Protein 4H87 (pdb70)

Solvent-accessible surface area: 12582 Å² total

InterPro domains:
  IPR000253 Forkhead-associated (FHA) domain [PF00498] (136-212)
  IPR000253 Forkhead-associated (FHA) domain [PS50006] (135-195)
  IPR000253 Forkhead-associated (FHA) domain [SM00240] (134-195)
  IPR008984 SMAD/FHA domain superfamily [SSF49879] (85-224)
  IPR014720 Double-stranded RNA-binding domain [PF00035] (316-384)
  IPR050923 Cellular Process Regulator and RNA Processing Protein [PTHR23308] (47-527)

Secondary structure (P-SEA, 3-state):
cccccccccccccbbbbccbbbbbbbccccccccccccccccccccccccccccccccccccccccccccccccccbbbbbbbcccccccccccccccccbbbbbcccbbbbcccccbbbbbcc/cccccccccccccccccccbbbbbbbcccccccccccccccccccccccccccccccccccccccccccccccccbbbbbbbcccccccccccccccccbbbbbcccbbbbcccccbbbbbcc

Structure (mmCIF, N/CA/C/O backbone):
data_4H87
#
_entry.id   4H87
#
_cell.length_a   34.768
_cell.length_b   82.141
_cell.length_c   82.467
_cell.angle_alpha   90.000
_cell.angle_beta   90.000
_cell.angle_gamma   90.000
#
_symmetry.space_group_name_H-M   'P 21 21 21'
#
loop_
_entity.id
_entity.type
_entity.pdbx_description
1 polymer Kanadaptin
2 non-polymer 'SULFATE ION'
3 non-polymer GLYCEROL
4 water water
#
loop_
_atom_site.group_PDB
_atom_site.id
_atom_site.type_symbol
_atom_site.label_atom_id
_atom_site.label_alt_id
_atom_site.label_comp_id
_atom_site.label_asym_id
_atom_site.label_entity_id
_atom_site.label_seq_id
_atom_site.pdbx_PDB_ins_code
_atom_site.Cartn_x
_atom_site.Cartn_y
_atom_site.Cartn_z
_atom_site.occupancy
_atom_site.B_iso_or_equiv
_atom_site.auth_seq_id
_atom_site.auth_comp_id
_atom_site.auth_asym_id
_atom_site.auth_atom_id
_atom_site.pdbx_PDB_model_num
ATOM 1 N N . SER A 1 1 ? 31.724 16.128 16.822 1.00 52.33 -1 SER A N 1
ATOM 2 C CA . SER A 1 1 ? 32.432 17.210 16.145 1.00 50.11 -1 SER A CA 1
ATOM 3 C C . SER A 1 1 ? 32.010 18.573 16.707 1.00 51.89 -1 SER A C 1
ATOM 4 O O . SER A 1 1 ? 30.910 18.697 17.261 1.00 53.79 -1 SER A O 1
ATOM 7 N N . MET A 1 2 ? 32.875 19.598 16.543 1.00 42.92 0 MET A N 1
ATOM 8 C CA . MET A 1 2 ? 32.593 20.949 17.027 1.00 39.51 0 MET A CA 1
ATOM 9 C C . MET A 1 2 ? 31.563 21.616 16.122 1.00 40.81 0 MET A C 1
ATOM 10 O O . MET A 1 2 ? 31.723 21.653 14.893 1.00 37.35 0 MET A O 1
ATOM 15 N N . ALA A 1 3 ? 30.483 22.119 16.744 1.00 38.22 149 ALA A N 1
ATOM 16 C CA . ALA A 1 3 ? 29.401 22.789 16.035 1.00 36.95 149 ALA A CA 1
ATOM 17 C C . ALA A 1 3 ? 29.959 23.915 15.172 1.00 38.12 149 ALA A C 1
ATOM 18 O O . ALA A 1 3 ? 30.795 24.696 15.638 1.00 36.66 149 ALA A O 1
ATOM 20 N N . ARG A 1 4 ? 29.566 23.938 13.900 1.00 35.13 150 ARG A N 1
ATOM 21 C CA . ARG A 1 4 ? 30.011 24.939 12.945 1.00 34.65 150 ARG A CA 1
ATOM 22 C C . ARG A 1 4 ? 29.526 26.319 13.353 1.00 36.66 150 ARG A C 1
ATOM 23 O O . ARG A 1 4 ? 28.497 26.464 14.028 1.00 37.30 150 ARG A O 1
ATOM 25 N N . ALA A 1 5 ? 30.285 27.330 12.958 1.00 31.39 151 ALA A N 1
ATOM 26 C CA . ALA A 1 5 ? 29.908 28.701 13.218 1.00 30.17 151 ALA A CA 1
ATOM 27 C C . ALA A 1 5 ? 28.854 29.124 12.202 1.00 26.21 151 ALA A C 1
ATOM 28 O O . ALA A 1 5 ? 28.831 28.593 11.095 1.00 24.28 151 ALA A O 1
ATOM 30 N N . PRO A 1 6 ? 28.027 30.110 12.531 1.00 23.01 152 PRO A N 1
ATOM 31 C CA . PRO A 1 6 ? 27.149 30.677 11.501 1.00 22.06 152 PRO A CA 1
ATOM 32 C C . PRO A 1 6 ? 28.020 31.221 10.344 1.00 24.94 152 PRO A C 1
ATOM 33 O O . PRO A 1 6 ? 29.199 31.563 10.538 1.00 23.64 152 PRO A O 1
ATOM 37 N N . PRO A 1 7 ? 27.483 31.275 9.119 1.00 21.16 153 PRO A N 1
ATOM 38 C CA . PRO A 1 7 ? 28.312 31.690 7.972 1.00 20.75 153 PRO A CA 1
ATOM 39 C C . PRO A 1 7 ? 28.565 33.179 7.913 1.00 22.46 153 PRO A C 1
ATOM 40 O O . PRO A 1 7 ? 29.449 33.577 7.147 1.00 23.71 153 PRO A O 1
ATOM 44 N N . TYR A 1 8 ? 27.816 34.002 8.710 1.00 18.63 154 TYR A N 1
ATOM 45 C CA . TYR A 1 8 ? 27.975 35.434 8.597 1.00 18.84 154 TYR A CA 1
ATOM 46 C C . TYR A 1 8 ? 27.734 36.128 9.918 1.00 23.75 154 TYR A C 1
ATOM 47 O O . TYR A 1 8 ? 26.818 35.740 10.634 1.00 24.08 154 TYR A O 1
ATOM 56 N N . GLN A 1 9 ? 28.533 37.174 10.180 1.00 25.15 155 GLN A N 1
ATOM 57 C CA . GLN A 1 9 ? 28.486 38.045 11.363 1.00 27.06 155 GLN A CA 1
ATOM 58 C C . GLN A 1 9 ? 28.016 39.431 10.912 1.00 25.84 155 GLN A C 1
ATOM 59 O O . GLN A 1 9 ? 28.722 40.115 10.183 1.00 28.01 155 GLN A O 1
ATOM 65 N N . GLU A 1 10 ? 26.855 39.844 11.368 1.00 24.14 156 GLU A N 1
ATOM 66 C CA . GLU A 1 10 ? 26.366 41.172 11.050 1.00 23.79 156 GLU A CA 1
ATOM 67 C C . GLU A 1 10 ? 27.350 42.254 11.556 1.00 26.68 156 GLU A C 1
ATOM 68 O O . GLU A 1 10 ? 27.726 42.210 12.729 1.00 25.34 156 GLU A O 1
ATOM 74 N N . PRO A 1 11 ? 27.801 43.189 10.679 1.00 24.12 157 PRO A N 1
ATOM 75 C CA . PRO A 1 11 ? 28.765 44.209 11.114 1.00 23.86 157 PRO A CA 1
ATOM 76 C C . PRO A 1 11 ? 28.108 45.248 12.038 1.00 26.08 157 PRO A C 1
ATOM 77 O O . PRO A 1 11 ? 26.875 45.353 12.089 1.00 24.02 157 PRO A O 1
ATOM 81 N N . PRO A 1 12 ? 28.911 46.029 12.780 1.00 25.58 158 PRO A N 1
ATOM 82 C CA . PRO A 1 12 ? 28.320 46.990 13.727 1.00 26.02 158 PRO A CA 1
ATOM 83 C C . PRO A 1 12 ? 27.419 48.047 13.102 1.00 28.72 158 PRO A C 1
ATOM 84 O O . PRO A 1 12 ? 26.543 48.603 13.793 1.00 29.26 158 PRO A O 1
ATOM 88 N N . TRP A 1 13 ? 27.645 48.355 11.810 1.00 22.98 159 TRP A N 1
ATOM 89 C CA . TRP A 1 13 ? 26.883 49.373 11.114 1.00 21.43 159 TRP A CA 1
ATOM 90 C C . TRP A 1 13 ? 25.533 48.827 10.589 1.00 22.05 159 TRP A C 1
ATOM 91 O O . TRP A 1 13 ? 24.746 49.582 10.039 1.00 21.59 159 TRP A O 1
ATOM 102 N N . GLY A 1 14 ? 25.284 47.526 10.731 1.00 19.84 160 GLY A N 1
ATOM 103 C CA . GLY A 1 14 ? 24.034 46.943 10.226 1.00 18.78 160 GLY A CA 1
ATOM 104 C C . GLY A 1 14 ? 22.831 47.235 11.106 1.00 21.48 160 GLY A C 1
ATOM 105 O O . GLY A 1 14 ? 22.956 47.496 12.312 1.00 23.08 160 GLY A O 1
ATOM 106 N N . GLY A 1 15 ? 21.650 47.238 10.482 1.00 18.12 161 GLY A N 1
ATOM 107 C CA . GLY A 1 15 ? 20.401 47.456 11.193 1.00 18.97 161 GLY A CA 1
ATOM 108 C C . GLY A 1 15 ? 19.202 47.211 10.310 1.00 21.51 161 GLY A C 1
ATOM 109 O O . GLY A 1 15 ? 19.332 47.162 9.082 1.00 19.08 161 GLY A O 1
ATOM 110 N N . PRO A 1 16 ? 17.997 47.136 10.908 1.00 19.38 162 PRO A N 1
ATOM 111 C CA . PRO A 1 16 ? 16.826 46.793 10.089 1.00 18.75 162 PRO A CA 1
ATOM 112 C C . PRO A 1 16 ? 16.385 47.889 9.134 1.00 23.35 162 PRO A C 1
ATOM 113 O O . PRO A 1 16 ? 16.480 49.082 9.464 1.00 25.47 162 PRO A O 1
ATOM 117 N N . ALA A 1 17 ? 15.878 47.473 7.968 1.00 22.08 163 ALA A N 1
ATOM 118 C CA . ALA A 1 17 ? 15.312 48.399 6.988 1.00 22.75 163 ALA A CA 1
ATOM 119 C C . ALA A 1 17 ? 13.920 48.854 7.517 1.00 31.43 163 ALA A C 1
ATOM 120 O O . ALA A 1 17 ? 13.151 48.034 7.992 1.00 26.54 163 ALA A O 1
ATOM 122 N N . THR A 1 18 ? 13.690 50.175 7.601 1.00 34.25 164 THR A N 1
ATOM 123 C CA . THR A 1 18 ? 12.431 50.746 8.088 1.00 36.75 164 THR A CA 1
ATOM 124 C C . THR A 1 18 ? 11.558 51.202 6.907 1.00 42.71 164 THR A C 1
ATOM 125 O O . THR A 1 18 ? 10.326 51.155 7.016 1.00 44.82 164 THR A O 1
ATOM 129 N N . ALA A 1 19 ? 12.183 51.613 5.778 1.00 36.90 165 ALA A N 1
ATOM 130 C CA . ALA A 1 19 ? 11.436 52.026 4.589 1.00 37.64 165 ALA A CA 1
ATOM 131 C C . ALA A 1 19 ? 10.954 50.790 3.774 1.00 37.23 165 ALA A C 1
ATOM 132 O O . ALA A 1 19 ? 11.587 49.719 3.836 1.00 29.60 165 ALA A O 1
ATOM 134 N N . PRO A 1 20 ? 9.833 50.942 3.009 1.00 36.56 166 PRO A N 1
ATOM 135 C CA . PRO A 1 20 ? 9.270 49.793 2.278 1.00 36.04 166 PRO A CA 1
ATOM 136 C C . PRO A 1 20 ? 9.990 49.388 0.965 1.00 37.57 166 PRO A C 1
ATOM 137 O O . PRO A 1 20 ? 9.430 49.374 -0.145 1.00 37.90 166 PRO A O 1
ATOM 141 N N . TYR A 1 21 ? 11.229 48.976 1.122 1.00 28.47 167 TYR A N 1
ATOM 142 C CA . TYR A 1 21 ? 12.029 48.392 0.052 1.00 25.26 167 TYR A CA 1
ATOM 143 C C . TYR A 1 21 ? 11.647 46.937 -0.105 1.00 23.35 167 TYR A C 1
ATOM 144 O O . TYR A 1 21 ? 11.164 46.308 0.845 1.00 22.57 167 TYR A O 1
ATOM 153 N N . SER A 1 22 ? 11.876 46.367 -1.301 1.00 19.25 168 SER A N 1
ATOM 154 C CA A SER A 1 22 ? 11.553 44.964 -1.562 0.50 17.64 168 SER A CA 1
ATOM 155 C CA B SER A 1 22 ? 11.519 44.980 -1.601 0.50 18.00 168 SER A CA 1
ATOM 156 C C . SER A 1 22 ? 12.478 44.363 -2.593 1.00 18.92 168 SER A C 1
ATOM 157 O O . SER A 1 22 ? 13.236 45.088 -3.243 1.00 17.74 168 SER A O 1
ATOM 162 N N . LEU A 1 23 ? 12.415 43.040 -2.732 1.00 17.63 169 LEU A N 1
ATOM 163 C CA . LEU A 1 23 ? 13.160 42.307 -3.731 1.00 17.46 169 LEU A CA 1
ATOM 164 C C . LEU A 1 23 ? 12.146 41.681 -4.657 1.00 19.84 169 LEU A C 1
ATOM 165 O O . LEU A 1 23 ? 11.283 40.913 -4.186 1.00 18.83 169 LEU A O 1
ATOM 170 N N . GLU A 1 24 ? 12.196 42.030 -5.963 1.00 16.67 170 GLU A N 1
ATOM 171 C CA . GLU A 1 24 ? 11.289 41.380 -6.915 1.00 17.50 170 GLU A CA 1
ATOM 172 C C . GLU A 1 24 ? 12.061 40.315 -7.658 1.00 20.50 170 GLU A C 1
ATOM 173 O O . GLU A 1 24 ? 13.196 40.559 -8.095 1.00 18.64 170 GLU A O 1
ATOM 179 N N . THR A 1 25 ? 11.489 39.131 -7.791 1.00 17.42 171 THR A N 1
ATOM 180 C CA . THR A 1 25 ? 12.115 38.038 -8.512 1.00 18.00 171 THR A CA 1
ATOM 181 C C . THR A 1 25 ? 11.676 37.995 -9.963 1.00 22.81 171 THR A C 1
ATOM 182 O O . THR A 1 25 ? 10.489 38.103 -10.274 1.00 20.89 171 THR A O 1
ATOM 186 N N . LEU A 1 26 ? 12.648 37.782 -10.851 1.00 22.95 172 LEU A N 1
ATOM 187 C CA . LEU A 1 26 ? 12.390 37.540 -12.251 1.00 25.55 172 LEU A CA 1
ATOM 188 C C . LEU A 1 26 ? 12.940 36.187 -12.589 1.00 28.85 172 LEU A C 1
ATOM 189 O O . LEU A 1 26 ? 14.006 35.815 -12.085 1.00 27.17 172 LEU A O 1
ATOM 194 N N . LYS A 1 27 ? 12.269 35.460 -13.461 1.00 27.25 173 LYS A N 1
ATOM 195 C CA . LYS A 1 27 ? 12.816 34.184 -13.917 1.00 28.47 173 LYS A CA 1
ATOM 196 C C . LYS A 1 27 ? 12.556 34.091 -15.410 1.00 37.74 173 LYS A C 1
ATOM 197 O O . LYS A 1 27 ? 11.401 34.054 -15.801 1.00 37.41 173 LYS A O 1
ATOM 203 N N . GLY A 1 28 ? 13.628 34.138 -16.201 1.00 39.57 174 GLY A N 1
ATOM 204 C CA . GLY A 1 28 ? 13.618 34.020 -17.662 1.00 42.49 174 GLY A CA 1
ATOM 205 C C . GLY A 1 28 ? 12.612 34.876 -18.404 1.00 49.70 174 GLY A C 1
ATOM 206 O O . GLY A 1 28 ? 11.848 34.368 -19.234 1.00 53.15 174 GLY A O 1
ATOM 207 N N . GLY A 1 29 ? 12.614 36.170 -18.095 1.00 44.10 175 GLY A N 1
ATOM 208 C CA . GLY A 1 29 ? 11.713 37.132 -18.716 1.00 43.09 175 GLY A CA 1
ATOM 209 C C . GLY A 1 29 ? 10.347 37.234 -18.072 1.00 41.72 175 GLY A C 1
ATOM 210 O O . GLY A 1 29 ? 9.514 38.020 -18.529 1.00 42.28 175 GLY A O 1
ATOM 211 N N . THR A 1 30 ? 10.113 36.476 -16.990 1.00 33.15 176 THR A N 1
ATOM 212 C CA . THR A 1 30 ? 8.831 36.459 -16.290 1.00 31.51 176 THR A CA 1
ATOM 213 C C . THR A 1 30 ? 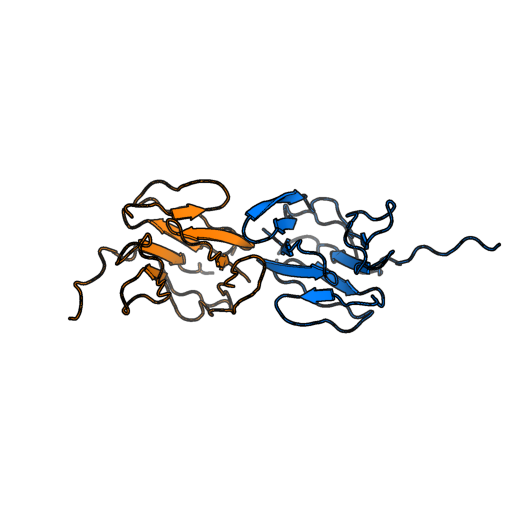8.956 37.058 -14.900 1.00 31.56 176 THR A C 1
ATOM 214 O O . THR A 1 30 ? 9.811 36.635 -14.136 1.00 30.05 176 THR A O 1
ATOM 218 N N . ILE A 1 31 ? 8.086 38.012 -14.555 1.00 28.97 177 ILE A N 1
ATOM 219 C CA . ILE A 1 31 ? 8.063 38.575 -13.211 1.00 28.47 177 ILE A CA 1
ATOM 220 C C . ILE A 1 31 ? 7.352 37.576 -12.280 1.00 30.05 177 ILE A C 1
ATOM 221 O O . ILE A 1 31 ? 6.193 37.202 -12.549 1.00 31.27 177 ILE A O 1
ATOM 226 N N . LEU A 1 32 ? 8.027 37.155 -11.195 1.00 25.96 178 LEU A N 1
ATOM 227 C CA . LEU A 1 32 ? 7.417 36.253 -10.217 1.00 26.47 178 LEU A CA 1
ATOM 228 C C . LEU A 1 32 ? 6.965 37.092 -9.006 1.00 29.29 178 LEU A C 1
ATOM 229 O O . LEU A 1 32 ? 6.306 38.117 -9.203 1.00 31.35 178 LEU A O 1
ATOM 234 N N . GLY A 1 33 ? 7.368 36.721 -7.798 1.00 25.19 179 GLY A N 1
ATOM 235 C CA . GLY A 1 33 ? 6.933 37.413 -6.598 1.00 24.56 179 GLY A CA 1
ATOM 236 C C . GLY A 1 33 ? 7.816 38.522 -6.082 1.00 25.65 179 GLY A C 1
ATOM 237 O O . GLY A 1 33 ? 8.871 38.833 -6.648 1.00 23.88 179 GLY A O 1
ATOM 238 N N . THR A 1 34 ? 7.344 39.141 -5.002 1.00 22.23 180 THR A N 1
ATOM 239 C CA . THR A 1 34 ? 8.034 40.206 -4.307 1.00 21.48 180 THR A CA 1
ATOM 240 C C . THR A 1 34 ? 8.170 39.825 -2.833 1.00 25.30 180 THR A C 1
ATOM 241 O O . THR A 1 34 ? 7.220 39.301 -2.225 1.00 25.73 180 THR A O 1
ATOM 245 N N . ARG A 1 35 ? 9.345 40.084 -2.276 1.00 21.15 181 ARG A N 1
ATOM 246 C CA . ARG A 1 35 ? 9.664 39.849 -0.858 1.00 20.46 181 ARG A CA 1
ATOM 247 C C . ARG A 1 35 ? 9.920 41.203 -0.196 1.00 24.00 181 ARG A C 1
ATOM 248 O O . ARG A 1 35 ? 10.762 41.958 -0.689 1.00 22.06 181 ARG A O 1
ATOM 256 N N . SER A 1 36 ? 9.193 41.545 0.880 1.00 22.52 182 SER A N 1
ATOM 257 C CA . SER A 1 36 ? 9.435 42.818 1.564 1.00 21.84 182 SER A CA 1
ATOM 258 C C . SER A 1 36 ? 10.770 42.766 2.302 1.00 24.06 182 SER A C 1
ATOM 259 O O . SER A 1 36 ? 11.136 41.708 2.839 1.00 24.79 182 SER A O 1
ATOM 262 N N . LEU A 1 37 ? 11.499 43.897 2.336 1.00 19.67 183 LEU A N 1
ATOM 263 C CA . LEU A 1 37 ? 12.737 43.996 3.102 1.00 18.30 183 LEU A CA 1
ATOM 264 C C . LEU A 1 37 ? 12.499 44.809 4.387 1.00 21.47 183 LEU A C 1
ATOM 265 O O . LEU A 1 37 ? 13.438 45.017 5.147 1.00 22.82 183 LEU A O 1
ATOM 270 N N . LYS A 1 38 ? 11.257 45.271 4.633 1.00 19.53 184 LYS A N 1
ATOM 271 C CA . LYS A 1 38 ? 10.954 46.038 5.834 1.00 18.62 184 LYS A CA 1
ATOM 272 C C . LYS A 1 38 ? 11.180 45.144 7.056 1.00 22.38 184 LYS A C 1
ATOM 273 O O . LYS A 1 38 ? 10.645 44.041 7.137 1.00 22.33 184 LYS A O 1
ATOM 279 N N . GLY A 1 39 ? 11.980 45.638 7.983 1.00 21.20 185 GLY A N 1
ATOM 280 C CA . GLY A 1 39 ? 12.267 44.909 9.207 1.00 22.59 185 GLY A CA 1
ATOM 281 C C . GLY A 1 39 ? 13.436 43.957 9.072 1.00 26.20 185 GLY A C 1
ATOM 282 O O . GLY A 1 39 ? 13.812 43.348 10.076 1.00 28.16 185 GLY A O 1
ATOM 283 N N . THR A 1 40 ? 13.991 43.800 7.844 1.00 20.50 186 THR A N 1
ATOM 284 C CA . THR A 1 40 ? 15.147 42.939 7.554 1.00 19.72 186 THR A CA 1
ATOM 285 C C . THR A 1 40 ? 16.448 43.674 7.853 1.00 19.50 186 THR A C 1
ATOM 286 O O . THR A 1 40 ? 16.582 44.802 7.374 1.00 19.83 186 THR A O 1
ATOM 290 N N . SER A 1 41 ? 17.377 43.083 8.639 1.00 15.89 187 SER A N 1
ATOM 291 C CA A SER A 1 41 ? 18.723 43.640 8.825 0.70 15.80 187 SER A CA 1
ATOM 292 C CA B SER A 1 41 ? 18.721 43.646 8.821 0.30 15.62 187 SER A CA 1
ATOM 293 C C . SER A 1 41 ? 19.608 43.082 7.703 1.00 16.52 187 SER A C 1
ATOM 294 O O . SER A 1 41 ? 20.377 43.809 7.083 1.00 16.65 187 SER A O 1
ATOM 299 N N . TYR A 1 42 ? 19.500 41.765 7.429 1.00 14.42 188 TYR A N 1
ATOM 300 C CA . TYR A 1 42 ? 20.230 41.185 6.318 1.00 13.92 188 TYR A CA 1
ATOM 301 C C . TYR A 1 42 ? 19.475 39.974 5.809 1.00 16.87 188 TYR A C 1
ATOM 302 O O . TYR A 1 42 ? 18.722 39.344 6.565 1.00 16.48 188 TYR A O 1
ATOM 311 N N . CYS A 1 43 ? 19.713 39.646 4.550 1.00 13.68 189 CYS A N 1
ATOM 312 C CA A CYS A 1 43 ? 19.070 38.519 3.917 0.70 11.46 189 CYS A CA 1
ATOM 313 C CA B CYS A 1 43 ? 19.093 38.543 3.816 0.30 15.11 189 CYS A CA 1
ATOM 314 C C . CYS A 1 43 ? 20.159 37.575 3.423 1.00 14.09 189 CYS A C 1
ATOM 315 O O . CYS A 1 43 ? 20.995 37.959 2.614 1.00 13.15 189 CYS A O 1
ATOM 320 N N . LEU A 1 44 ? 20.161 36.328 3.963 1.00 11.21 190 LEU A N 1
ATOM 321 C CA . LEU A 1 44 ? 21.137 35.315 3.590 1.00 12.52 190 LEU A CA 1
ATOM 322 C C . LEU A 1 44 ? 20.576 34.440 2.478 1.00 12.97 190 LEU A C 1
ATOM 323 O O . LEU A 1 44 ? 19.491 33.842 2.637 1.00 12.84 190 LEU A O 1
ATOM 328 N N . PHE A 1 45 ? 21.296 34.381 1.344 1.00 12.58 191 PHE A N 1
ATOM 329 C CA . PHE A 1 45 ? 20.936 33.547 0.183 1.00 11.75 191 PHE A CA 1
ATOM 330 C C . PHE A 1 45 ? 21.837 32.335 0.087 1.00 13.69 191 PHE A C 1
ATOM 331 O O . PHE A 1 45 ? 23.049 32.454 0.255 1.00 13.78 191 PHE A O 1
ATOM 339 N N . GLY A 1 46 ? 21.259 31.204 -0.294 1.00 14.66 192 GLY A N 1
ATOM 340 C CA . GLY A 1 46 ? 22.061 30.007 -0.515 1.00 15.40 192 GLY A CA 1
ATOM 341 C C . GLY A 1 46 ? 21.189 28.819 -0.807 1.00 18.53 192 GLY A C 1
ATOM 342 O O . GLY A 1 46 ? 19.960 28.926 -0.807 1.00 16.54 192 GLY A O 1
ATOM 343 N N . ARG A 1 47 ? 21.831 27.664 -1.016 1.00 15.69 193 ARG A N 1
ATOM 344 C CA . ARG A 1 47 ? 21.128 26.432 -1.302 1.00 15.46 193 ARG A CA 1
ATOM 345 C C . ARG A 1 47 ? 20.644 25.728 -0.013 1.00 19.27 193 ARG A C 1
ATOM 346 O O . ARG A 1 47 ? 19.665 24.968 -0.065 1.00 21.96 193 ARG A O 1
ATOM 354 N N . LEU A 1 48 ? 21.298 25.985 1.136 1.00 17.06 194 LEU A N 1
ATOM 355 C CA . LEU A 1 48 ? 20.859 25.348 2.397 1.00 18.60 194 LEU A CA 1
ATOM 356 C C . LEU A 1 48 ? 19.480 25.861 2.792 1.00 19.39 194 LEU A C 1
ATOM 357 O O . LEU A 1 48 ? 19.189 27.058 2.621 1.00 19.16 194 LEU A O 1
ATOM 362 N N . SER A 1 49 ? 18.639 24.958 3.338 1.00 21.40 195 SER A N 1
ATOM 363 C CA . SER A 1 49 ? 17.271 25.286 3.756 1.00 20.91 195 SER A CA 1
ATOM 364 C C . SER A 1 49 ? 17.239 26.385 4.827 1.00 20.59 195 SER A C 1
ATOM 365 O O . SER A 1 49 ? 16.223 27.081 4.952 1.00 20.27 195 SER A O 1
ATOM 368 N N . GLY A 1 50 ? 18.314 26.483 5.608 1.00 17.85 196 GLY A N 1
ATOM 369 C CA . GLY A 1 50 ? 18.487 27.460 6.679 1.00 17.02 196 GLY A CA 1
ATOM 370 C C . GLY A 1 50 ? 18.662 28.884 6.182 1.00 19.68 196 GLY A C 1
ATOM 371 O O . GLY A 1 50 ? 18.629 29.809 7.001 1.00 19.96 196 GLY A O 1
ATOM 372 N N . CYS A 1 51 ? 18.879 29.089 4.865 1.00 16.67 197 CYS A N 1
ATOM 373 C CA . CYS A 1 51 ? 19.012 30.452 4.336 1.00 14.40 197 CYS A CA 1
ATOM 374 C C . CYS A 1 51 ? 17.694 31.193 4.355 1.00 15.19 197 CYS A C 1
ATOM 375 O O . CYS A 1 51 ? 16.626 30.582 4.341 1.00 15.99 197 CYS A O 1
ATOM 378 N N . ASP A 1 52 ? 17.769 32.543 4.386 1.00 14.98 198 ASP A N 1
ATOM 379 C CA . ASP A 1 52 ? 16.530 33.336 4.330 1.00 15.26 198 ASP A CA 1
ATOM 380 C C . ASP A 1 52 ? 15.813 33.156 2.976 1.00 17.47 198 ASP A C 1
ATOM 381 O O . ASP A 1 52 ? 14.564 33.171 2.906 1.00 18.83 198 ASP A O 1
ATOM 386 N N . VAL A 1 53 ? 16.608 33.025 1.887 1.00 14.57 199 VAL A N 1
ATOM 387 C CA . VAL A 1 53 ? 16.127 32.774 0.529 1.00 15.45 199 VAL A CA 1
ATOM 388 C C . VAL A 1 53 ? 16.880 31.536 0.104 1.00 18.59 199 VAL A C 1
ATOM 389 O O . VAL A 1 53 ? 18.122 31.539 0.041 1.00 15.90 199 VAL A O 1
ATOM 393 N N . CYS A 1 54 ? 16.113 30.455 -0.109 1.00 18.08 200 CYS A N 1
ATOM 394 C CA A CYS A 1 54 ? 16.655 29.138 -0.428 0.70 16.28 200 CYS A CA 1
ATOM 395 C CA B CYS A 1 54 ? 16.657 29.155 -0.490 0.30 20.50 200 CYS A CA 1
ATOM 396 C C . CYS A 1 54 ? 16.578 28.920 -1.943 1.00 21.75 200 CYS A C 1
ATOM 397 O O . CYS A 1 54 ? 15.467 28.815 -2.484 1.00 21.58 200 CYS A O 1
ATOM 402 N N . LEU A 1 55 ? 17.758 28.895 -2.601 1.00 18.65 201 LEU A N 1
ATOM 403 C CA . LEU A 1 55 ? 17.865 28.692 -4.035 1.00 19.03 201 LEU A CA 1
ATOM 404 C C . LEU A 1 55 ? 18.073 27.217 -4.324 1.00 24.06 201 LEU A C 1
ATOM 405 O O . LEU A 1 55 ? 18.700 26.528 -3.535 1.00 27.07 201 LEU A O 1
ATOM 410 N N . GLU A 1 56 ? 17.505 26.714 -5.407 1.00 20.44 202 GLU A N 1
ATOM 411 C CA . GLU A 1 56 ? 17.585 25.278 -5.666 1.00 22.54 202 GLU A CA 1
ATOM 412 C C . GLU A 1 56 ? 18.716 24.899 -6.591 1.00 25.55 202 GLU A C 1
ATOM 413 O O . GLU A 1 56 ? 19.159 23.741 -6.544 1.00 26.74 202 GLU A O 1
ATOM 419 N N . HIS A 1 57 ? 19.147 25.823 -7.482 1.00 21.07 203 HIS A N 1
ATOM 420 C CA . HIS A 1 57 ? 20.129 25.452 -8.502 1.00 20.51 203 HIS A CA 1
ATOM 421 C C . HIS A 1 57 ? 21.408 24.869 -7.866 1.00 20.79 203 HIS A C 1
ATOM 422 O O . HIS A 1 57 ? 21.961 25.524 -6.978 1.00 19.69 203 HIS A O 1
ATOM 429 N N . PRO A 1 58 ? 21.915 23.684 -8.354 1.00 19.21 204 PRO A N 1
ATOM 430 C CA . PRO A 1 58 ? 23.108 23.079 -7.709 1.00 19.04 204 PRO A CA 1
ATOM 431 C C . PRO A 1 58 ? 24.350 23.957 -7.804 1.00 20.67 204 PRO A C 1
ATOM 432 O O . PRO A 1 58 ? 25.226 23.793 -6.957 1.00 20.35 204 PRO A O 1
ATOM 436 N N . SER A 1 59 ? 24.422 24.921 -8.783 1.00 18.26 205 SER A N 1
ATOM 437 C CA . SER A 1 59 ? 25.613 25.782 -8.854 1.00 18.63 205 SER A CA 1
ATOM 438 C C . SER A 1 59 ? 25.671 26.800 -7.713 1.00 17.85 205 SER A C 1
ATOM 439 O O . SER A 1 59 ? 26.715 27.422 -7.524 1.00 18.80 205 SER A O 1
ATOM 442 N N . VAL A 1 60 ? 24.547 27.009 -6.972 1.00 14.87 206 VAL A N 1
ATOM 443 C CA . VAL A 1 60 ? 24.511 27.999 -5.900 1.00 14.14 206 VAL A CA 1
ATOM 444 C C . VAL A 1 60 ? 25.228 27.410 -4.685 1.00 17.24 206 VAL A C 1
ATOM 445 O O . VAL A 1 60 ? 25.064 26.218 -4.379 1.00 16.91 206 VAL A O 1
ATOM 449 N N . SER A 1 61 ? 26.047 28.215 -4.011 1.00 15.35 207 SER A N 1
ATOM 450 C CA . SER A 1 61 ? 26.716 27.704 -2.821 1.00 15.42 207 SER A CA 1
ATOM 451 C C . SER A 1 61 ? 25.726 27.479 -1.676 1.00 16.73 207 SER A C 1
ATOM 452 O O . SER A 1 61 ? 24.686 28.152 -1.602 1.00 15.97 207 SER A O 1
ATOM 455 N N . ARG A 1 62 ? 26.077 26.512 -0.784 1.00 15.74 208 ARG A N 1
ATOM 456 C CA . ARG A 1 62 ? 25.232 26.188 0.367 1.00 15.03 208 ARG A CA 1
ATOM 457 C C . ARG A 1 62 ? 24.914 27.480 1.169 1.00 16.85 208 ARG A C 1
ATOM 458 O O . ARG A 1 62 ? 23.749 27.733 1.491 1.00 17.63 208 ARG A O 1
ATOM 466 N N . TYR A 1 63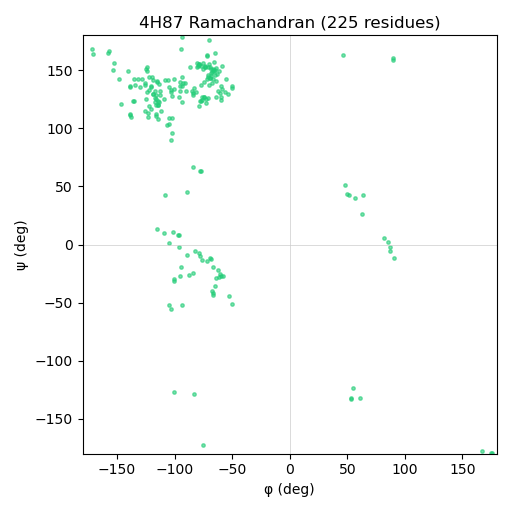 ? 25.939 28.310 1.394 1.00 16.26 209 TYR A N 1
ATOM 467 C CA . TYR A 1 63 ? 25.810 29.681 1.928 1.00 14.58 209 TYR A CA 1
ATOM 468 C C . TYR A 1 63 ? 26.466 30.549 0.896 1.00 16.29 209 TYR A C 1
ATOM 469 O O . TYR A 1 63 ? 27.693 30.455 0.707 1.00 17.52 209 TYR A O 1
ATOM 478 N N . HIS A 1 64 ? 25.670 31.340 0.164 1.00 13.24 210 HIS A N 1
ATOM 479 C CA . HIS A 1 64 ? 26.204 31.998 -1.018 1.00 12.13 210 HIS A CA 1
ATOM 480 C C . HIS A 1 64 ? 26.519 33.482 -0.843 1.00 14.92 210 HIS A C 1
ATOM 481 O O . HIS A 1 64 ? 27.644 33.878 -1.162 1.00 14.87 210 HIS A O 1
ATOM 488 N N . ALA A 1 65 ? 25.542 34.298 -0.416 1.00 12.11 211 ALA A N 1
ATOM 489 C CA . ALA A 1 65 ? 25.777 35.717 -0.276 1.00 12.06 211 ALA A CA 1
ATOM 490 C C . ALA A 1 65 ? 24.797 36.289 0.680 1.00 13.12 211 ALA A C 1
ATOM 491 O O . ALA A 1 65 ? 23.759 35.672 0.968 1.00 13.55 211 ALA A O 1
ATOM 493 N N . VAL A 1 66 ? 25.097 37.503 1.130 1.00 12.14 212 VAL A N 1
ATOM 494 C CA . VAL A 1 66 ? 24.214 38.248 2.011 1.00 11.60 212 VAL A CA 1
ATOM 495 C C . VAL A 1 66 ? 23.908 39.625 1.418 1.00 12.93 212 VAL A C 1
ATOM 496 O O . VAL A 1 66 ? 24.806 40.285 0.896 1.00 13.66 212 VAL A O 1
ATOM 500 N N . LEU A 1 67 ? 22.645 40.060 1.528 1.00 11.80 213 LEU A N 1
ATOM 501 C CA . LEU A 1 67 ? 22.263 41.451 1.238 1.00 11.74 213 LEU A CA 1
ATOM 502 C C . LEU A 1 67 ? 22.110 42.115 2.611 1.00 13.74 213 LEU A C 1
ATOM 503 O O . LEU A 1 67 ? 21.177 41.769 3.363 1.00 13.01 213 LEU A O 1
ATOM 508 N N . GLN A 1 68 ? 23.051 43.018 2.970 1.00 12.36 214 GLN A N 1
ATOM 509 C CA . GLN A 1 68 ? 23.107 43.652 4.259 1.00 12.99 214 GLN A CA 1
ATOM 510 C C . GLN A 1 68 ? 22.594 45.085 4.188 1.00 14.81 214 GLN A C 1
ATOM 511 O O . GLN A 1 68 ? 23.056 45.882 3.361 1.00 15.70 214 GLN A O 1
ATOM 517 N N . HIS A 1 69 ? 21.700 45.428 5.120 1.00 13.63 215 HIS A N 1
ATOM 518 C CA . HIS A 1 69 ? 21.204 46.792 5.221 1.00 14.50 215 HIS A CA 1
ATOM 519 C C . HIS A 1 69 ? 22.014 47.562 6.267 1.00 17.23 215 HIS A C 1
ATOM 520 O O . HIS A 1 69 ? 22.282 47.049 7.355 1.00 16.57 215 HIS A O 1
ATOM 527 N N . ARG A 1 70 ? 22.382 48.795 5.930 1.00 16.17 216 ARG A N 1
ATOM 528 C CA . ARG A 1 70 ? 23.066 49.685 6.849 1.00 16.78 216 ARG A CA 1
ATOM 529 C C . ARG A 1 70 ? 22.021 50.355 7.735 1.00 21.80 216 ARG A C 1
ATOM 530 O O . ARG A 1 70 ? 21.066 50.902 7.181 1.00 21.44 216 ARG A O 1
ATOM 538 N N . ALA A 1 71 ? 22.253 50.419 9.071 1.00 21.03 217 ALA A N 1
ATOM 539 C CA . ALA A 1 71 ? 21.309 51.028 10.016 1.00 22.35 217 ALA A CA 1
ATOM 540 C C . ALA A 1 71 ? 20.904 52.401 9.550 1.00 26.06 217 ALA A C 1
ATOM 541 O O . ALA A 1 71 ? 21.739 53.199 9.092 1.00 24.16 217 ALA A O 1
ATOM 543 N N . SER A 1 72 ? 19.595 52.651 9.617 1.00 25.99 218 SER A N 1
ATOM 544 C CA . SER A 1 72 ? 19.074 53.920 9.181 1.00 26.58 218 SER A CA 1
ATOM 545 C C . SER A 1 72 ? 19.473 54.959 10.190 1.00 30.39 218 SER A C 1
ATOM 546 O O . SER A 1 72 ? 19.492 54.671 11.398 1.00 30.60 218 SER A O 1
ATOM 549 N N . GLY A 1 73 ? 19.797 56.144 9.687 1.00 28.38 219 GLY A N 1
ATOM 550 C CA . GLY A 1 73 ? 20.046 57.308 10.523 1.00 29.48 219 GLY A CA 1
ATOM 551 C C . GLY A 1 73 ? 18.719 57.739 11.134 1.00 32.43 219 GLY A C 1
ATOM 552 O O . GLY A 1 73 ? 17.660 57.195 10.806 1.00 31.84 219 GLY A O 1
ATOM 553 N N . PRO A 1 74 ? 18.711 58.741 12.000 1.00 27.78 220 PRO A N 1
ATOM 554 C CA . PRO A 1 74 ? 17.455 59.123 12.659 1.00 30.30 220 PRO A CA 1
ATOM 555 C C . PRO A 1 74 ? 16.388 59.720 11.728 1.00 40.33 220 PRO A C 1
ATOM 556 O O . PRO A 1 74 ? 15.227 59.775 12.128 1.00 41.53 220 PRO A O 1
ATOM 560 N N . ASP A 1 75 ? 16.793 60.207 10.527 1.00 38.21 221 ASP A N 1
ATOM 561 C CA . ASP A 1 75 ? 15.955 60.820 9.481 1.00 75.51 221 ASP A CA 1
ATOM 562 C C . ASP A 1 75 ? 14.971 61.866 10.038 1.00 104.20 221 ASP A C 1
ATOM 563 O O . ASP A 1 75 ? 15.304 62.622 10.949 1.00 65.49 221 ASP A O 1
ATOM 568 N N . GLY A 1 82 ? 21.004 57.263 -1.258 1.00 56.40 228 GLY A N 1
ATOM 569 C CA . GLY A 1 82 ? 19.712 56.773 -0.794 1.00 55.28 228 GLY A CA 1
ATOM 570 C C . GLY A 1 82 ? 19.802 55.690 0.272 1.00 56.16 228 GLY A C 1
ATOM 571 O O . GLY A 1 82 ? 20.473 55.881 1.291 1.00 55.79 228 GLY A O 1
ATOM 572 N N . PRO A 1 83 ? 19.112 54.538 0.089 1.00 49.62 229 PRO A N 1
ATOM 573 C CA . PRO A 1 83 ? 19.179 53.479 1.107 1.00 46.82 229 PRO A CA 1
ATOM 574 C C . PRO A 1 83 ? 20.518 52.771 1.068 1.00 42.98 229 PRO A C 1
ATOM 575 O O . PRO A 1 83 ? 21.175 52.730 0.031 1.00 43.37 229 PRO A O 1
ATOM 579 N N . GLY A 1 84 ? 20.916 52.226 2.191 1.00 31.27 230 GLY A N 1
ATOM 580 C CA . GLY A 1 84 ? 22.187 51.556 2.258 1.00 28.31 230 GLY A CA 1
ATOM 581 C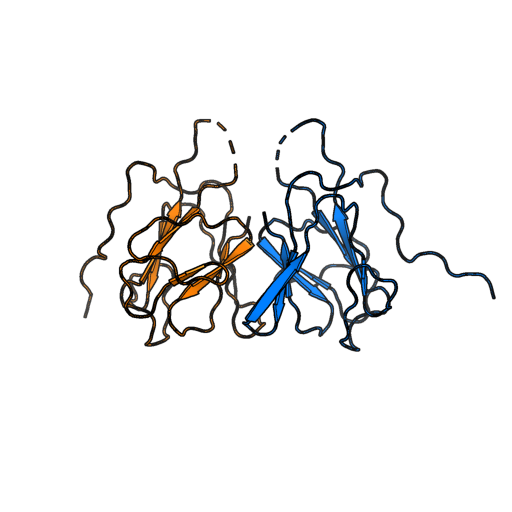 C . GLY A 1 84 ? 22.014 50.055 2.231 1.00 23.98 230 GLY A C 1
ATOM 582 O O . GLY A 1 84 ? 21.895 49.440 3.282 1.00 20.65 230 GLY A O 1
ATOM 583 N N . PHE A 1 85 ? 22.002 49.445 1.032 1.00 18.60 231 PHE A N 1
ATOM 584 C CA . PHE A 1 85 ? 22.047 47.993 0.919 1.00 15.57 231 PHE A CA 1
ATOM 585 C C . PHE A 1 85 ? 23.341 47.618 0.282 1.00 16.82 231 PHE A C 1
ATOM 586 O O . PHE A 1 85 ? 23.769 48.251 -0.688 1.00 18.38 231 PHE A O 1
ATOM 594 N N . TYR A 1 86 ? 23.966 46.552 0.806 1.00 12.68 232 TYR A N 1
ATOM 595 C CA . TYR A 1 86 ? 25.270 46.085 0.343 1.00 12.70 232 TYR A CA 1
ATOM 596 C C . TYR A 1 86 ? 25.260 44.597 0.167 1.00 16.25 232 TYR A C 1
ATOM 597 O O . TYR A 1 86 ? 24.795 43.867 1.036 1.00 16.97 232 TYR A O 1
ATOM 606 N N . LEU A 1 87 ? 25.849 44.149 -0.924 1.00 13.01 233 LEU A N 1
ATOM 607 C CA . LEU A 1 87 ? 25.947 42.744 -1.235 1.00 13.69 233 LEU A CA 1
ATOM 608 C C . LEU A 1 87 ? 27.289 42.245 -0.753 1.00 15.41 233 LEU A C 1
ATOM 609 O O . LEU A 1 87 ? 28.317 42.923 -0.935 1.00 16.54 233 LEU A O 1
ATOM 614 N N . TYR A 1 88 ? 27.302 41.038 -0.181 1.00 12.91 234 TYR A N 1
ATOM 615 C CA . TYR A 1 88 ? 28.537 40.477 0.382 1.00 13.23 234 TYR A CA 1
ATOM 616 C C . TYR A 1 88 ? 28.566 38.992 -0.028 1.00 14.91 234 TYR A C 1
ATOM 617 O O . TYR A 1 88 ? 27.771 38.202 0.461 1.00 14.11 234 TYR A O 1
ATOM 626 N N . ASP A 1 89 ? 29.467 38.628 -0.921 1.00 13.13 235 ASP A N 1
ATOM 627 C CA . ASP A 1 89 ? 29.591 37.253 -1.386 1.00 13.18 235 ASP A CA 1
ATOM 628 C C . ASP A 1 89 ? 30.406 36.439 -0.351 1.00 16.04 235 ASP A C 1
ATOM 629 O O . ASP A 1 89 ? 31.489 36.869 0.059 1.00 16.97 235 ASP A O 1
ATOM 634 N N . LEU A 1 90 ? 29.900 35.273 0.043 1.00 15.57 236 LEU A N 1
ATOM 635 C CA . LEU A 1 90 ? 30.561 34.453 1.084 1.00 16.10 236 LEU A CA 1
ATOM 636 C C . LEU A 1 90 ? 31.584 33.483 0.476 1.00 18.82 236 LEU A C 1
ATOM 637 O O . LEU A 1 90 ? 31.611 32.305 0.839 1.00 22.04 236 LEU A O 1
ATOM 642 N N . GLY A 1 91 ? 32.401 33.971 -0.444 1.00 17.45 237 GLY A N 1
ATOM 643 C CA . GLY A 1 91 ? 33.366 33.088 -1.107 1.00 19.62 237 GLY A CA 1
ATOM 644 C C . GLY A 1 91 ? 32.692 31.999 -1.916 1.00 21.96 237 GLY A C 1
ATOM 645 O O . GLY A 1 91 ? 33.065 30.816 -1.822 1.00 23.22 237 GLY A O 1
ATOM 646 N N . SER A 1 92 ? 31.617 32.388 -2.656 1.00 18.05 238 SER A N 1
ATOM 647 C CA . SER A 1 92 ? 30.858 31.428 -3.435 1.00 17.59 238 SER A CA 1
ATOM 648 C C . SER A 1 92 ? 31.709 30.774 -4.496 1.00 20.98 238 SER A C 1
ATOM 649 O O . SER A 1 92 ? 32.609 31.388 -5.047 1.00 22.06 238 SER A O 1
ATOM 652 N N . THR A 1 93 ? 31.370 29.519 -4.816 1.00 20.14 239 THR A N 1
ATOM 653 C CA . THR A 1 93 ? 32.065 28.743 -5.812 1.00 21.76 239 THR A CA 1
ATOM 654 C C . THR A 1 93 ? 31.861 29.332 -7.221 1.00 26.68 239 THR A C 1
ATOM 655 O O . THR A 1 93 ? 32.816 29.395 -8.018 1.00 29.85 239 THR A O 1
ATOM 659 N N . HIS A 1 94 ? 30.619 29.734 -7.541 1.00 18.95 240 HIS A N 1
ATOM 660 C CA . HIS A 1 94 ? 30.297 30.148 -8.893 1.00 18.45 240 HIS A CA 1
ATOM 661 C C . HIS A 1 94 ? 29.897 31.618 -9.049 1.00 19.71 240 HIS A C 1
ATOM 662 O O . HIS A 1 94 ? 29.436 32.009 -10.134 1.00 21.07 240 HIS A O 1
ATOM 669 N N . GLY A 1 95 ? 30.143 32.411 -8.002 1.00 17.67 241 GLY A N 1
ATOM 670 C CA . GLY A 1 95 ? 30.030 33.855 -8.074 1.00 16.45 241 GLY A CA 1
ATOM 671 C C . GLY A 1 95 ? 28.697 34.494 -7.754 1.00 18.62 241 GLY A C 1
ATOM 672 O O . GLY A 1 95 ? 27.640 33.847 -7.788 1.00 17.04 241 GLY A O 1
ATOM 673 N N . THR A 1 96 ? 28.773 35.801 -7.446 1.00 15.30 242 THR A N 1
ATOM 674 C CA . THR A 1 96 ? 27.626 36.665 -7.216 1.00 14.34 242 THR A CA 1
ATOM 675 C C . THR A 1 96 ? 27.749 37.819 -8.184 1.00 17.91 242 THR A C 1
ATOM 676 O O . THR A 1 96 ? 28.820 38.411 -8.286 1.00 17.34 242 THR A O 1
ATOM 680 N N . PHE A 1 97 ? 26.655 38.115 -8.885 1.00 14.79 243 PHE A N 1
ATOM 681 C CA . PHE A 1 97 ? 26.652 39.110 -9.963 1.00 15.33 243 PHE A CA 1
ATOM 682 C C . PHE A 1 97 ? 25.760 40.268 -9.625 1.00 19.16 243 PHE A C 1
ATOM 683 O O . PHE A 1 97 ? 24.609 40.076 -9.249 1.00 18.65 243 PHE A O 1
ATOM 691 N N . LEU A 1 98 ? 26.305 41.487 -9.746 1.00 16.98 244 LEU A N 1
ATOM 692 C CA . LEU A 1 98 ? 25.581 42.733 -9.493 1.00 17.23 244 LEU A CA 1
ATOM 693 C C . LEU A 1 98 ? 25.513 43.435 -10.849 1.00 22.62 244 LEU A C 1
ATOM 694 O O . LEU A 1 98 ? 26.561 43.773 -11.377 1.00 23.23 244 LEU A O 1
ATOM 699 N N . ASN A 1 99 ? 24.310 43.467 -11.472 1.00 21.14 245 ASN A N 1
ATOM 700 C CA . ASN A 1 99 ? 24.085 43.809 -12.883 1.00 23.33 245 ASN A CA 1
ATOM 701 C C . ASN A 1 99 ? 25.021 42.822 -13.696 1.00 25.02 245 ASN A C 1
ATOM 702 O O . ASN A 1 99 ? 24.941 41.627 -13.423 1.00 24.32 245 ASN A O 1
ATOM 707 N N . LYS A 1 100 ? 25.956 43.272 -14.564 1.00 25.07 246 LYS A N 1
ATOM 708 C CA . LYS A 1 100 ? 26.765 42.251 -15.266 1.00 26.36 246 LYS A CA 1
ATOM 709 C C . LYS A 1 100 ? 28.053 41.833 -14.532 1.00 31.94 246 LYS A C 1
ATOM 710 O O . LYS A 1 100 ? 28.710 40.890 -14.980 1.00 35.07 246 LYS A O 1
ATOM 716 N N . THR A 1 101 ? 28.429 42.526 -13.449 1.00 26.01 247 THR A N 1
ATOM 717 C CA . THR A 1 101 ? 29.729 42.319 -12.818 1.00 24.39 247 THR A CA 1
ATOM 718 C C . THR A 1 101 ? 29.765 41.254 -11.725 1.00 22.98 247 THR A C 1
ATOM 719 O O . THR A 1 101 ? 28.928 41.280 -10.827 1.00 21.16 247 THR A O 1
ATOM 723 N N . ARG A 1 102 ? 30.762 40.347 -11.792 1.00 20.38 248 ARG A N 1
ATOM 724 C CA A ARG A 1 102 ? 30.996 39.362 -10.747 0.50 19.89 248 ARG A CA 1
ATOM 725 C CA B ARG A 1 102 ? 31.000 39.353 -10.751 0.50 20.12 248 ARG A CA 1
ATOM 726 C C . ARG A 1 102 ? 31.721 40.092 -9.625 1.00 22.61 248 ARG A C 1
ATOM 727 O O . ARG A 1 102 ? 32.833 40.611 -9.838 1.00 24.21 248 ARG A O 1
ATOM 742 N N . ILE A 1 103 ? 31.102 40.190 -8.464 1.00 19.60 249 ILE A N 1
ATOM 743 C CA . ILE A 1 103 ? 31.733 40.956 -7.398 1.00 16.98 249 ILE A CA 1
ATOM 744 C C . ILE A 1 103 ? 32.849 40.174 -6.699 1.00 21.01 249 ILE A C 1
ATOM 745 O O . ILE A 1 103 ? 32.845 38.926 -6.677 1.00 20.86 249 ILE A O 1
ATOM 750 N N . PRO A 1 104 ? 33.812 40.901 -6.088 1.00 19.92 250 PRO A N 1
ATOM 751 C CA . PRO A 1 104 ? 34.871 40.216 -5.349 1.00 21.99 250 PRO A CA 1
ATOM 752 C C . PRO A 1 104 ? 34.291 39.555 -4.117 1.00 22.75 250 PRO A C 1
ATOM 753 O O . PRO A 1 104 ? 33.334 40.098 -3.553 1.00 22.79 250 PRO A O 1
ATOM 757 N N . PRO A 1 105 ? 34.832 38.410 -3.679 1.00 20.53 251 PRO A N 1
ATOM 758 C CA . PRO A 1 105 ? 34.312 37.790 -2.471 1.00 19.52 251 PRO A CA 1
ATOM 759 C C . PRO A 1 105 ? 34.587 38.623 -1.225 1.00 20.07 251 PRO A C 1
ATOM 760 O O . PRO A 1 105 ? 35.609 39.344 -1.129 1.00 21.58 251 PRO A O 1
ATOM 764 N N . ARG A 1 106 ? 33.684 38.473 -0.242 1.00 18.36 252 ARG A N 1
ATOM 765 C CA . ARG A 1 106 ? 33.856 39.027 1.099 1.00 19.66 252 ARG A CA 1
ATOM 766 C C . ARG A 1 106 ? 34.193 40.534 1.074 1.00 19.92 252 ARG A C 1
ATOM 767 O O . ARG A 1 106 ? 35.023 41.034 1.848 1.00 21.27 252 ARG A O 1
ATOM 775 N N . THR A 1 107 ? 33.488 41.262 0.214 1.00 17.96 253 THR A N 1
ATOM 776 C CA . THR A 1 107 ? 33.634 42.695 0.019 1.00 17.67 253 THR A CA 1
ATOM 777 C C . THR A 1 107 ? 32.234 43.328 -0.065 1.00 19.04 253 THR A C 1
ATOM 778 O O . THR A 1 107 ? 31.455 42.957 -0.929 1.00 18.67 253 THR A O 1
ATOM 782 N N . TYR A 1 108 ? 31.923 44.308 0.791 1.00 17.64 254 TYR A N 1
ATOM 783 C CA . TYR A 1 108 ? 30.617 44.937 0.677 1.00 15.60 254 TYR A CA 1
ATOM 784 C C . TYR A 1 108 ? 30.543 45.832 -0.549 1.00 18.26 254 TYR A C 1
ATOM 785 O O . TYR A 1 108 ? 31.379 46.745 -0.727 1.00 21.17 254 TYR A O 1
ATOM 794 N N . CYS A 1 109 ? 29.564 45.514 -1.420 1.00 16.49 255 CYS A N 1
ATOM 795 C CA . CYS A 1 109 ? 29.324 46.229 -2.676 1.00 16.27 255 CYS A CA 1
ATOM 796 C C . CYS A 1 109 ? 27.965 46.854 -2.632 1.00 18.58 255 CYS A C 1
ATOM 797 O O . CYS A 1 109 ? 26.976 46.160 -2.488 1.00 17.48 255 CYS A O 1
ATOM 800 N N . ARG A 1 110 ? 27.906 48.183 -2.803 1.00 18.84 256 ARG A N 1
ATOM 801 C CA . ARG A 1 110 ? 26.632 48.890 -2.758 1.00 17.00 256 ARG A CA 1
ATOM 802 C C . ARG A 1 110 ? 25.676 48.444 -3.848 1.00 20.03 256 ARG A C 1
ATOM 803 O O . ARG A 1 110 ? 26.064 48.376 -5.022 1.00 20.84 256 ARG A O 1
ATOM 811 N N . VAL A 1 111 ? 24.430 48.170 -3.455 1.00 15.80 257 VAL A N 1
ATOM 812 C CA . VAL A 1 111 ? 23.360 47.799 -4.364 1.00 15.77 257 VAL A CA 1
ATOM 813 C C . VAL A 1 111 ? 22.466 48.995 -4.491 1.00 18.42 257 VAL A C 1
ATOM 814 O O . VAL A 1 111 ? 21.691 49.291 -3.578 1.00 19.20 257 VAL A O 1
ATOM 818 N N . HIS A 1 112 ? 22.559 49.719 -5.616 1.00 19.30 258 HIS A N 1
ATOM 819 C CA A HIS A 1 112 ? 21.668 50.864 -5.772 0.50 20.58 258 HIS A CA 1
ATOM 820 C CA B HIS A 1 112 ? 21.676 50.864 -5.816 0.50 20.58 258 HIS A CA 1
ATOM 821 C C . HIS A 1 112 ? 20.276 50.344 -6.133 1.00 20.49 258 HIS A C 1
ATOM 822 O O . HIS A 1 112 ? 20.136 49.210 -6.594 1.00 19.18 258 HIS A O 1
ATOM 835 N N . VAL A 1 113 ? 19.239 51.134 -5.839 1.00 20.75 259 VAL A N 1
ATOM 836 C CA . VAL A 1 113 ? 17.865 50.724 -6.118 1.00 19.99 259 VAL A CA 1
ATOM 837 C C . VAL A 1 113 ? 17.695 50.473 -7.624 1.00 21.02 259 VAL A C 1
ATOM 838 O O . VAL A 1 113 ? 18.228 51.224 -8.452 1.00 21.04 259 VAL A O 1
ATOM 842 N N . GLY A 1 114 ? 17.006 49.385 -7.938 1.00 19.76 260 GLY A N 1
ATOM 843 C CA . GLY A 1 114 ? 16.770 48.959 -9.305 1.00 20.19 260 GLY A CA 1
ATOM 844 C C . GLY A 1 114 ? 17.843 48.033 -9.818 1.00 20.47 260 GLY A C 1
ATOM 845 O O . GLY A 1 114 ? 17.642 47.424 -10.850 1.00 22.66 260 GLY A O 1
ATOM 846 N N . HIS A 1 115 ? 18.974 47.888 -9.096 1.00 16.91 261 HIS A N 1
ATOM 847 C CA . HIS A 1 115 ? 20.035 47.002 -9.585 1.00 16.70 261 HIS A CA 1
ATOM 848 C C . HIS A 1 115 ? 19.668 45.517 -9.372 1.00 18.82 261 HIS A C 1
ATOM 849 O O . HIS A 1 115 ? 18.758 45.197 -8.584 1.00 18.23 261 HIS A O 1
ATOM 856 N N . VAL A 1 116 ? 20.210 44.676 -10.276 1.00 17.38 262 VAL A N 1
ATOM 857 C CA . VAL A 1 116 ? 19.875 43.251 -10.399 1.00 18.33 262 VAL A CA 1
ATOM 858 C C . VAL A 1 116 ? 20.968 42.376 -9.833 1.00 19.86 262 VAL A C 1
ATOM 859 O O . VAL A 1 116 ? 22.157 42.599 -10.083 1.00 21.18 262 VAL A O 1
ATOM 863 N N . VAL A 1 117 ? 20.561 41.362 -9.067 1.00 16.62 263 VAL A N 1
ATOM 864 C CA . VAL A 1 117 ? 21.477 40.431 -8.439 1.00 16.51 263 VAL A CA 1
ATOM 865 C C . VAL A 1 117 ? 21.170 39.014 -8.921 1.00 17.97 263 VAL A C 1
ATOM 866 O O . VAL A 1 117 ? 20.006 38.604 -8.975 1.00 16.94 263 VAL A O 1
ATOM 870 N N . ARG A 1 118 ? 22.218 38.270 -9.241 1.00 15.43 264 ARG A N 1
ATOM 871 C CA . ARG A 1 118 ? 22.138 36.872 -9.656 1.00 15.98 264 ARG A CA 1
ATOM 872 C C . ARG A 1 118 ? 23.161 36.067 -8.865 1.00 17.39 264 ARG A C 1
ATOM 873 O O . ARG A 1 118 ? 24.273 36.554 -8.661 1.00 16.88 264 ARG A O 1
ATOM 881 N N . PHE A 1 119 ? 22.803 34.834 -8.474 1.00 16.62 265 PHE A N 1
ATOM 882 C CA . PHE A 1 119 ? 23.717 33.974 -7.728 1.00 16.32 265 PHE A CA 1
ATOM 883 C C . PHE A 1 119 ? 24.105 32.751 -8.557 1.00 20.54 265 PHE A C 1
ATOM 884 O O . PHE A 1 119 ? 23.230 31.966 -8.937 1.00 21.64 265 PHE A O 1
ATOM 892 N N . GLY A 1 120 ? 25.403 32.579 -8.824 1.00 18.35 266 GLY A N 1
ATOM 893 C CA . GLY A 1 120 ? 25.889 31.427 -9.593 1.00 20.08 266 GLY A CA 1
ATOM 894 C C . GLY A 1 120 ? 25.177 31.289 -10.909 1.00 27.67 266 GLY A C 1
ATOM 895 O O . GLY A 1 120 ? 24.925 32.290 -11.592 1.00 26.97 266 GLY A O 1
ATOM 896 N N . GLY A 1 121 ? 24.755 30.071 -11.190 1.00 25.90 267 GLY A N 1
ATOM 897 C CA . GLY A 1 121 ? 24.011 29.734 -12.397 1.00 26.51 267 GLY A CA 1
ATOM 898 C C . GLY A 1 121 ? 22.507 29.710 -12.199 1.00 30.61 267 GLY A C 1
ATOM 899 O O . GLY A 1 121 ? 21.797 29.250 -13.108 1.00 33.76 267 GLY A O 1
ATOM 900 N N . SER A 1 122 ? 21.992 30.153 -11.010 1.00 24.82 268 SER A N 1
ATOM 901 C CA . SER A 1 122 ? 20.549 30.252 -10.779 1.00 24.92 268 SER A CA 1
ATOM 902 C C . SER A 1 122 ? 19.904 31.127 -11.882 1.00 30.51 268 SER A C 1
ATOM 903 O O . SER A 1 122 ? 20.507 32.128 -12.297 1.00 30.69 268 SER A O 1
ATOM 906 N N . THR A 1 123 ? 18.695 30.757 -12.336 1.00 31.39 269 THR A N 1
ATOM 907 C CA A THR A 1 123 ? 17.989 31.519 -13.369 0.50 32.69 269 THR A CA 1
ATOM 908 C CA B THR A 1 123 ? 18.015 31.551 -13.370 0.50 31.93 269 THR A CA 1
ATOM 909 C C . THR A 1 123 ? 17.251 32.717 -12.742 1.00 35.97 269 THR A C 1
ATOM 910 O O . THR A 1 123 ? 16.816 33.610 -13.470 1.00 38.13 269 THR A O 1
ATOM 917 N N . ARG A 1 124 ? 17.109 32.737 -11.399 1.00 27.59 270 ARG A N 1
ATOM 918 C CA . ARG A 1 124 ? 16.407 33.834 -10.762 1.00 25.80 270 ARG A CA 1
ATOM 919 C C . ARG A 1 124 ? 17.263 35.093 -10.742 1.00 26.82 270 ARG A C 1
ATOM 920 O O . ARG A 1 124 ? 18.486 35.061 -10.528 1.00 27.85 270 ARG A O 1
ATOM 928 N N . LEU A 1 125 ? 16.610 36.201 -10.997 1.00 20.44 271 LEU A N 1
AT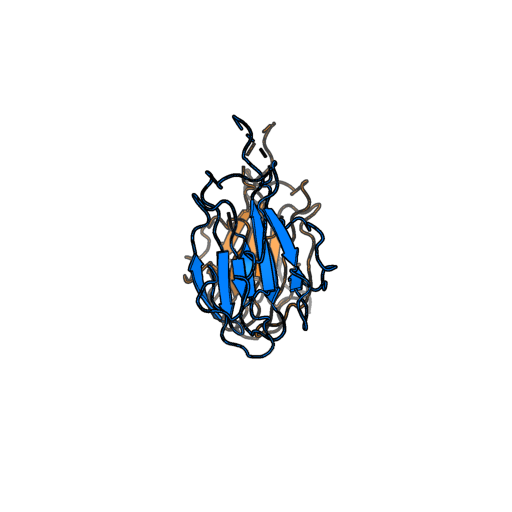OM 929 C CA . LEU A 1 125 ? 17.220 37.526 -10.881 1.00 18.69 271 LEU A CA 1
ATOM 930 C C . LEU A 1 125 ? 16.465 38.210 -9.778 1.00 20.63 271 LEU A C 1
ATOM 931 O O . LEU A 1 125 ? 15.255 38.070 -9.714 1.00 21.19 271 LEU A O 1
ATOM 936 N N . PHE A 1 126 ? 17.140 38.959 -8.919 1.00 15.83 272 PHE A N 1
ATOM 937 C CA . PHE A 1 126 ? 16.501 39.685 -7.820 1.00 15.02 272 PHE A CA 1
ATOM 938 C C . PHE A 1 126 ? 16.705 41.152 -8.033 1.00 18.80 272 PHE A C 1
ATOM 939 O O . PHE A 1 126 ? 17.848 41.588 -8.216 1.00 18.93 272 PHE A O 1
ATOM 947 N N . ILE A 1 127 ? 15.608 41.914 -8.036 1.00 14.70 273 ILE A N 1
ATOM 948 C CA . ILE A 1 127 ? 15.681 43.362 -8.263 1.00 14.28 273 ILE A CA 1
ATOM 949 C C . ILE A 1 127 ? 15.383 44.096 -6.978 1.00 16.53 273 ILE A C 1
ATOM 950 O O . ILE A 1 127 ? 14.307 43.900 -6.410 1.00 17.24 273 ILE A O 1
ATOM 955 N N . LEU A 1 128 ? 16.293 44.977 -6.546 1.00 15.34 274 LEU A N 1
ATOM 956 C CA . LEU A 1 128 ? 16.027 45.801 -5.369 1.00 15.97 274 LEU A CA 1
ATOM 957 C C . LEU A 1 128 ? 15.061 46.905 -5.786 1.00 19.08 274 LEU A C 1
ATOM 958 O O . LEU A 1 128 ? 15.357 47.634 -6.731 1.00 19.44 274 LEU A O 1
ATOM 963 N N . GLN A 1 129 ? 13.915 47.027 -5.111 1.00 18.23 275 GLN A N 1
ATOM 964 C CA . GLN A 1 129 ? 12.919 48.013 -5.499 1.00 19.21 275 GLN A CA 1
ATOM 965 C C . GLN A 1 129 ? 12.547 48.952 -4.388 1.00 26.13 275 GLN A C 1
ATOM 966 O O . GLN A 1 129 ? 12.595 48.582 -3.215 1.00 25.48 275 GLN A O 1
ATOM 972 N N . GLY A 1 130 ? 12.124 50.147 -4.781 1.00 26.35 276 GLY A N 1
ATOM 973 C CA . GLY A 1 130 ? 11.596 51.129 -3.843 1.00 32.95 276 GLY A CA 1
ATOM 974 C C . GLY A 1 130 ? 10.119 51.364 -4.239 1.00 50.00 276 GLY A C 1
ATOM 975 O O . GLY A 1 130 ? 9.431 50.395 -4.684 1.00 46.50 276 GLY A O 1
ATOM 977 N N . SER B 1 1 ? 9.845 57.838 -46.208 1.00 46.48 -1 SER B N 1
ATOM 978 C CA . SER B 1 1 ? 11.095 57.585 -45.491 1.00 45.87 -1 SER B CA 1
ATOM 979 C C . SER B 1 1 ? 11.000 58.086 -44.037 1.00 43.68 -1 SER B C 1
ATOM 980 O O . SER B 1 1 ? 10.632 57.309 -43.157 1.00 41.08 -1 SER B O 1
ATOM 983 N N . MET B 1 2 ? 11.322 59.372 -43.785 1.00 37.13 0 MET B N 1
ATOM 984 C CA . MET B 1 2 ? 11.230 59.948 -42.437 1.00 33.11 0 MET B CA 1
ATOM 985 C C . MET B 1 2 ? 9.768 60.066 -42.012 1.00 30.80 0 MET B C 1
ATOM 986 O O . MET B 1 2 ? 8.910 60.363 -42.846 1.00 30.72 0 MET B O 1
ATOM 991 N N . ALA B 1 3 ? 9.484 59.828 -40.727 1.00 23.25 149 ALA B N 1
ATOM 992 C CA . ALA B 1 3 ? 8.118 59.808 -40.214 1.00 22.06 149 ALA B CA 1
ATOM 993 C C . ALA B 1 3 ? 7.632 61.132 -39.625 1.00 24.84 149 ALA B C 1
ATOM 994 O O . ALA B 1 3 ? 8.420 62.054 -39.379 1.00 23.36 149 ALA B O 1
ATOM 996 N N . ARG B 1 4 ? 6.312 61.216 -39.378 1.00 19.93 150 ARG B N 1
ATOM 997 C CA . ARG B 1 4 ? 5.733 62.386 -38.749 1.00 19.75 150 ARG B CA 1
ATOM 998 C C . ARG B 1 4 ? 6.244 62.537 -37.323 1.00 22.16 150 ARG B C 1
ATOM 999 O O . ARG B 1 4 ? 6.752 61.583 -36.736 1.00 21.03 150 ARG B O 1
ATOM 1007 N N . ALA B 1 5 ? 6.057 63.717 -36.736 1.00 19.23 151 ALA B N 1
ATOM 1008 C CA . ALA B 1 5 ? 6.476 63.941 -35.362 1.00 19.34 151 ALA B CA 1
ATOM 1009 C C . ALA B 1 5 ? 5.637 63.112 -34.376 1.00 22.14 151 ALA B C 1
ATOM 1010 O O . ALA B 1 5 ? 4.472 62.821 -34.661 1.00 22.23 151 ALA B O 1
ATOM 1012 N N . PRO B 1 6 ? 6.215 62.675 -33.247 1.00 18.84 152 PRO B N 1
ATOM 1013 C CA . PRO B 1 6 ? 5.398 61.875 -32.302 1.00 18.65 152 PRO B CA 1
ATOM 1014 C C . PRO B 1 6 ? 4.238 62.680 -31.696 1.00 22.22 152 PRO B C 1
ATOM 1015 O O . PRO B 1 6 ? 4.399 63.861 -31.421 1.00 21.00 152 PRO B O 1
ATOM 1019 N N . PRO B 1 7 ? 3.126 61.992 -31.354 1.00 19.97 153 PRO B N 1
ATOM 1020 C CA . PRO B 1 7 ? 1.954 62.682 -30.780 1.00 20.26 153 PRO B CA 1
ATOM 1021 C C . PRO B 1 7 ? 2.139 62.852 -29.256 1.00 23.49 153 PRO B C 1
ATOM 1022 O O . PRO B 1 7 ? 1.450 62.217 -28.440 1.00 22.97 153 PRO B O 1
ATOM 1026 N N . TYR B 1 8 ? 3.124 63.669 -28.870 1.00 19.39 154 TYR B N 1
ATOM 1027 C CA . TYR B 1 8 ? 3.393 63.867 -27.435 1.00 18.77 154 TYR B CA 1
ATOM 1028 C C . TYR B 1 8 ? 3.677 65.304 -27.183 1.00 23.71 154 TYR B C 1
ATOM 1029 O O . TYR B 1 8 ? 4.459 65.883 -27.919 1.00 23.66 154 TYR B O 1
ATOM 1038 N N . GLN B 1 9 ? 3.083 65.852 -26.112 1.00 22.93 155 GLN B N 1
ATOM 1039 C CA . GLN B 1 9 ? 3.254 67.219 -25.634 1.00 26.15 155 GLN B CA 1
ATOM 1040 C C . GLN B 1 9 ? 3.901 67.133 -24.264 1.00 26.64 155 GLN B C 1
ATOM 1041 O O . GLN B 1 9 ? 3.282 66.552 -23.361 1.00 27.97 155 GLN B O 1
ATOM 1047 N N . GLU B 1 10 ? 5.152 67.584 -24.109 1.00 23.77 156 GLU B N 1
ATOM 1048 C CA . GLU B 1 10 ? 5.774 67.547 -22.770 1.00 22.18 156 GLU B CA 1
ATOM 1049 C C . GLU B 1 10 ? 4.924 68.391 -21.779 1.00 27.45 156 GLU B C 1
ATOM 1050 O O . GLU B 1 10 ? 4.613 69.541 -22.090 1.00 26.71 156 GLU B O 1
ATOM 1056 N N . PRO B 1 11 ? 4.469 67.809 -20.650 1.00 23.08 157 PRO B N 1
ATOM 1057 C CA . PRO B 1 11 ? 3.607 68.567 -19.723 1.00 25.15 157 PRO B CA 1
ATOM 1058 C C . PRO B 1 11 ? 4.379 69.648 -18.966 1.00 27.53 157 PRO B C 1
ATOM 1059 O O . PRO B 1 11 ? 5.603 69.591 -18.875 1.00 25.28 157 PRO B O 1
ATOM 1063 N N . PRO B 1 12 ? 3.673 70.635 -18.379 1.00 28.20 158 PRO B N 1
ATOM 1064 C CA . PRO B 1 12 ? 4.374 71.732 -17.701 1.00 28.23 158 PRO B CA 1
ATOM 1065 C C . PRO B 1 12 ? 5.241 71.305 -16.525 1.00 30.45 158 PRO B C 1
ATOM 1066 O O . PRO B 1 12 ? 6.213 72.009 -16.208 1.00 31.18 158 PRO B O 1
ATOM 1070 N N . TRP B 1 13 ? 4.884 70.180 -15.863 1.00 25.77 159 TRP B N 1
ATOM 1071 C CA . TRP B 1 13 ? 5.605 69.661 -14.708 1.00 25.06 159 TRP B CA 1
ATOM 1072 C C . TRP B 1 13 ? 6.888 68.897 -15.104 1.00 26.48 159 TRP B C 1
ATOM 1073 O O . TRP B 1 13 ? 7.644 68.486 -14.226 1.00 25.26 159 TRP B O 1
ATOM 1084 N N . GLY B 1 14 ? 7.102 68.673 -16.407 1.00 24.49 160 GLY B N 1
ATOM 1085 C CA . GLY B 1 14 ? 8.286 67.953 -16.871 1.00 22.94 160 GLY B CA 1
ATOM 1086 C C . GLY B 1 14 ? 9.576 68.745 -16.798 1.00 26.74 160 GLY B C 1
ATOM 1087 O O . GLY B 1 14 ? 9.579 69.983 -16.860 1.00 26.74 160 GLY B O 1
ATOM 1088 N N . GLY B 1 15 ? 10.684 68.020 -16.652 1.00 23.24 161 GLY B N 1
ATOM 1089 C CA . GLY B 1 15 ? 12.001 68.651 -16.597 1.00 23.96 161 GLY B CA 1
ATOM 1090 C C . GLY B 1 15 ? 13.104 67.612 -16.648 1.00 28.05 161 GLY B C 1
ATOM 1091 O O . GLY B 1 15 ? 12.849 66.421 -16.408 1.00 24.70 161 GLY B O 1
ATOM 1092 N N . PRO B 1 16 ? 14.354 68.036 -16.943 1.00 27.78 162 PRO B N 1
ATOM 1093 C CA . PRO B 1 16 ? 15.441 67.059 -17.096 1.00 27.78 162 PRO B CA 1
ATOM 1094 C C . PRO B 1 16 ? 15.858 66.338 -15.820 1.00 33.70 162 PRO B C 1
ATOM 1095 O O . PRO B 1 16 ? 15.838 66.915 -14.728 1.00 32.39 162 PRO B O 1
ATOM 1099 N N . ALA B 1 17 ? 16.231 65.044 -15.979 1.00 34.66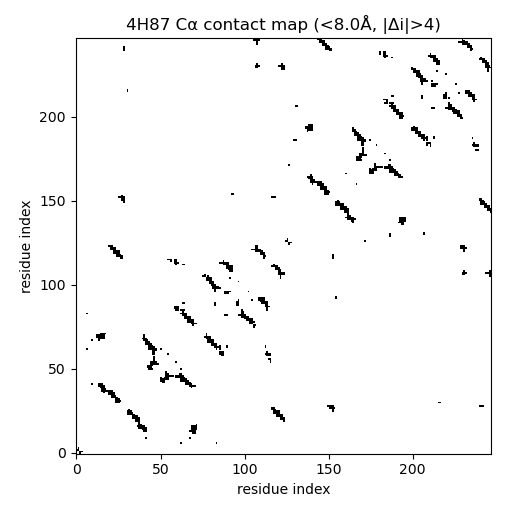 163 ALA B N 1
ATOM 1100 C CA . ALA B 1 17 ? 16.747 64.257 -14.865 1.00 37.35 163 ALA B CA 1
ATOM 1101 C C . ALA B 1 17 ? 18.205 64.687 -14.644 1.00 47.65 163 ALA B C 1
ATOM 1102 O O . ALA B 1 17 ? 18.968 64.720 -15.614 1.00 47.79 163 ALA B O 1
ATOM 1104 N N . THR B 1 18 ? 18.560 65.135 -13.418 1.00 47.99 164 THR B N 1
ATOM 1105 C CA . THR B 1 18 ? 19.933 65.585 -13.118 1.00 50.41 164 THR B CA 1
ATOM 1106 C C . THR B 1 18 ? 20.721 64.482 -12.387 1.00 55.74 164 THR B C 1
ATOM 1107 O O . THR B 1 18 ? 21.939 64.386 -12.567 1.00 56.48 164 THR B O 1
ATOM 1111 N N . ALA B 1 19 ? 20.026 63.653 -11.580 1.00 51.11 165 ALA B N 1
ATOM 1112 C CA . ALA B 1 19 ? 20.633 62.529 -10.861 1.00 49.96 165 ALA B CA 1
ATOM 1113 C C . ALA B 1 19 ? 20.930 61.352 -11.839 1.00 49.49 165 ALA B C 1
ATOM 1114 O O . ALA B 1 19 ? 20.288 61.262 -12.899 1.00 46.00 165 ALA B O 1
ATOM 1116 N N . PRO B 1 20 ? 21.903 60.457 -11.509 1.00 44.44 166 PRO B N 1
ATOM 1117 C CA . PRO B 1 20 ? 22.302 59.407 -12.466 1.00 42.80 166 PRO B CA 1
ATOM 1118 C C . PRO B 1 20 ? 21.348 58.201 -12.603 1.00 40.36 166 PRO B C 1
ATOM 1119 O O . PRO B 1 20 ? 21.757 57.045 -12.426 1.00 42.97 166 PRO B O 1
ATOM 1123 N N . TYR B 1 21 ? 20.134 58.457 -13.059 1.00 27.62 167 TYR B N 1
ATOM 1124 C CA . TYR B 1 21 ? 19.151 57.400 -13.325 1.00 24.46 167 TYR B CA 1
ATOM 1125 C C . TYR B 1 21 ? 19.414 56.757 -14.661 1.00 24.74 167 TYR B C 1
ATOM 1126 O O . TYR B 1 21 ? 20.005 57.380 -15.563 1.00 24.26 167 TYR B O 1
ATOM 1135 N N . SER B 1 22 ? 19.014 55.485 -14.806 1.00 19.79 168 SER B N 1
ATOM 1136 C CA A SER B 1 22 ? 19.240 54.761 -16.048 0.70 18.66 168 SER B CA 1
ATOM 1137 C CA B SER B 1 22 ? 19.242 54.757 -16.048 0.30 18.86 168 SER B CA 1
ATOM 1138 C C . SER B 1 22 ? 18.167 53.697 -16.272 1.00 20.83 168 SER B C 1
ATOM 1139 O O . SER B 1 22 ? 17.347 53.440 -15.378 1.00 18.45 168 SER B O 1
ATOM 1144 N N . LEU B 1 23 ? 18.128 53.118 -17.469 1.00 19.28 169 LEU B N 1
ATOM 1145 C CA .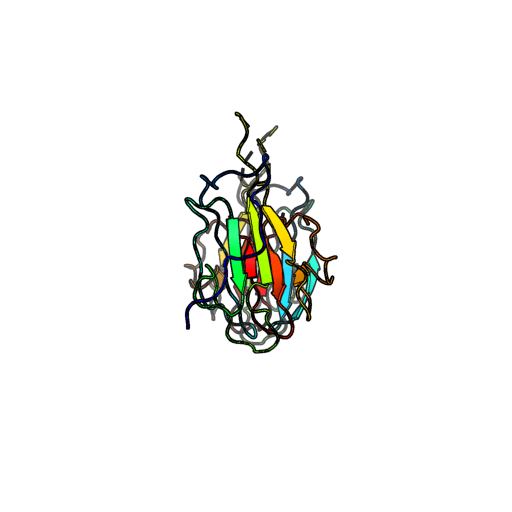 LEU B 1 23 ? 17.248 52.010 -17.786 1.00 19.71 169 LEU B CA 1
ATOM 1146 C C . LEU B 1 23 ? 18.117 50.802 -18.041 1.00 20.79 169 LEU B C 1
ATOM 1147 O O . LEU B 1 23 ? 18.986 50.875 -18.927 1.00 21.28 169 LEU B O 1
ATOM 1152 N N . GLU B 1 24 ? 17.921 49.710 -17.313 1.00 19.22 170 GLU B N 1
ATOM 1153 C CA . GLU B 1 24 ? 18.616 48.453 -17.593 1.00 20.64 170 GLU B CA 1
ATOM 1154 C C . GLU B 1 24 ? 17.690 47.609 -18.462 1.00 23.04 170 GLU B C 1
ATOM 1155 O O . GLU B 1 24 ? 16.501 47.478 -18.149 1.00 20.83 170 GLU B O 1
ATOM 1161 N N . THR B 1 25 ? 18.223 47.044 -19.559 1.00 19.89 171 THR B N 1
ATOM 1162 C CA A THR B 1 25 ? 17.446 46.242 -20.481 0.50 19.30 171 THR B CA 1
ATOM 1163 C CA B THR B 1 25 ? 17.403 46.215 -20.446 0.50 19.17 171 THR B CA 1
ATOM 1164 C C . THR B 1 25 ? 17.744 44.749 -20.260 1.00 22.66 171 THR B C 1
ATOM 1165 O O . THR B 1 25 ? 18.913 44.370 -20.155 1.00 22.42 171 THR B O 1
ATOM 1172 N N . LEU B 1 26 ? 16.712 43.921 -20.169 1.00 21.29 172 LEU B N 1
ATOM 1173 C CA . LEU B 1 26 ? 16.832 42.467 -20.010 1.00 23.56 172 LEU B CA 1
ATOM 1174 C C . LEU B 1 26 ? 16.092 41.759 -21.118 1.00 27.57 172 LEU B C 1
ATOM 1175 O O . LEU B 1 26 ? 15.086 42.293 -21.595 1.00 26.00 172 LEU B O 1
ATOM 1180 N N . LYS B 1 27 ? 16.568 40.569 -21.514 1.00 24.47 173 LYS B N 1
ATOM 1181 C CA . LYS B 1 27 ? 15.851 39.711 -22.457 1.00 26.55 173 LYS B CA 1
ATOM 1182 C C . LYS B 1 27 ? 16.104 38.250 -22.097 1.00 37.28 173 LYS B C 1
ATOM 1183 O O . LYS B 1 27 ? 17.255 37.811 -22.091 1.00 39.84 173 LYS B O 1
ATOM 1189 N N . GLY B 1 28 ? 15.025 37.525 -21.815 1.00 38.89 174 GLY B N 1
ATOM 1190 C CA . GLY B 1 28 ? 15.029 36.088 -21.516 1.00 41.66 174 GLY B CA 1
ATOM 1191 C C . GLY B 1 28 ? 15.918 35.672 -20.364 1.00 48.08 174 GLY B C 1
ATOM 1192 O O . GLY B 1 28 ? 16.607 34.648 -20.442 1.00 50.96 174 GLY B O 1
ATOM 1193 N N . GLY B 1 29 ? 15.916 36.485 -19.309 1.00 41.60 175 GLY B N 1
ATOM 1194 C CA . GLY B 1 29 ? 16.725 36.254 -18.124 1.00 40.34 175 GLY B CA 1
ATOM 1195 C C . GLY B 1 29 ? 18.158 36.720 -18.265 1.00 39.08 175 GLY B C 1
ATOM 1196 O O . GLY B 1 29 ? 18.954 36.510 -17.353 1.00 40.04 175 GLY B O 1
ATOM 1197 N N . THR B 1 30 ? 18.492 37.395 -19.394 1.00 30.41 176 THR B N 1
ATOM 1198 C CA . THR B 1 30 ? 19.847 37.877 -19.649 1.00 29.54 176 THR B CA 1
ATOM 1199 C C . THR B 1 30 ? 19.890 39.397 -19.624 1.00 29.06 176 THR B C 1
ATOM 1200 O O . THR B 1 30 ? 19.080 40.043 -20.290 1.00 26.86 176 THR B O 1
ATOM 1204 N N . ILE B 1 31 ? 20.857 39.958 -18.902 1.00 27.40 177 ILE B N 1
ATOM 1205 C CA . ILE B 1 31 ? 21.035 41.403 -18.873 1.00 25.61 177 ILE B CA 1
ATOM 1206 C C . ILE B 1 31 ? 21.693 41.845 -20.190 1.00 28.55 177 ILE B C 1
ATOM 1207 O O . ILE B 1 31 ? 22.749 41.315 -20.538 1.00 31.04 177 ILE B O 1
ATOM 1212 N N . LEU B 1 32 ? 21.086 42.825 -20.897 1.00 25.44 178 LEU B N 1
ATOM 1213 C CA . LEU B 1 32 ? 21.647 43.283 -22.179 1.00 26.10 178 LEU B CA 1
ATOM 1214 C C . LEU B 1 32 ? 22.561 44.481 -22.014 1.00 33.84 178 LEU B C 1
ATOM 1215 O O . LEU B 1 32 ? 23.688 44.466 -22.516 1.00 35.56 178 LEU B O 1
ATOM 1220 N N . GLY B 1 33 ? 22.079 45.509 -21.351 1.00 30.97 179 GLY B N 1
ATOM 1221 C CA . GLY B 1 33 ? 22.858 46.725 -21.180 1.00 31.57 179 GLY B CA 1
ATOM 1222 C C . GLY B 1 33 ? 22.084 47.812 -20.481 1.00 32.17 179 GLY B C 1
ATOM 1223 O O . GLY B 1 33 ? 20.930 47.619 -20.102 1.00 29.76 179 GLY B O 1
ATOM 1224 N N . THR B 1 34 ? 22.722 48.952 -20.307 1.00 27.98 180 THR B N 1
ATOM 1225 C CA . THR B 1 34 ? 22.151 50.076 -19.594 1.00 26.51 180 THR B CA 1
ATOM 1226 C C . THR B 1 34 ? 22.123 51.300 -20.508 1.00 31.18 180 THR B C 1
ATOM 1227 O O . THR B 1 34 ? 23.020 51.479 -21.335 1.00 32.44 180 THR B O 1
ATOM 1231 N N . ARG B 1 35 ? 21.064 52.106 -20.372 1.00 26.36 181 ARG B N 1
ATOM 1232 C CA . ARG B 1 35 ? 20.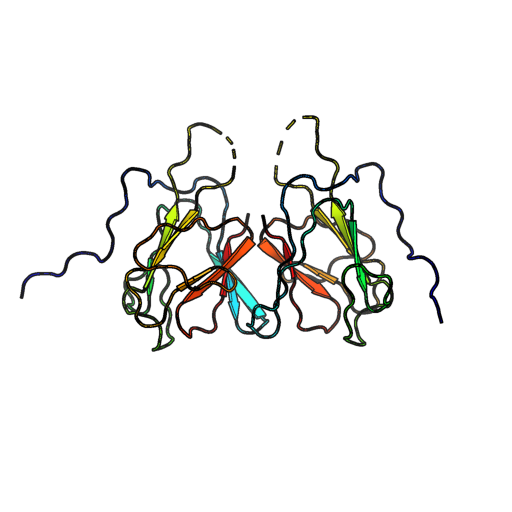852 53.366 -21.095 1.00 24.78 181 ARG B CA 1
ATOM 1233 C C . ARG B 1 35 ? 20.746 54.465 -20.044 1.00 26.27 181 ARG B C 1
ATOM 1234 O O . ARG B 1 35 ? 19.805 54.443 -19.266 1.00 25.56 181 ARG B O 1
ATOM 1242 N N . SER B 1 36 ? 21.671 55.422 -20.027 1.00 22.88 182 SER B N 1
ATOM 1243 C CA . SER B 1 36 ? 21.632 56.535 -19.092 1.00 22.39 182 SER B CA 1
ATOM 1244 C C . SER B 1 36 ? 20.431 57.463 -19.406 1.00 27.18 182 SER B C 1
ATOM 1245 O O . SER B 1 36 ? 20.160 57.721 -20.587 1.00 25.72 182 SER B O 1
ATOM 1248 N N . LEU B 1 37 ? 19.731 57.955 -18.355 1.00 24.81 183 LEU B N 1
ATOM 1249 C CA . LEU B 1 37 ? 18.624 58.909 -18.486 1.00 24.14 183 LEU B CA 1
ATOM 1250 C C . LEU B 1 37 ? 19.123 60.330 -18.134 1.00 34.66 183 LEU B C 1
ATOM 1251 O O . LEU B 1 37 ? 18.315 61.246 -17.967 1.00 36.34 183 LEU B O 1
ATOM 1256 N N . LYS B 1 38 ? 20.454 60.503 -18.000 1.00 34.64 184 LYS B N 1
ATOM 1257 C CA . LYS B 1 38 ? 21.059 61.800 -17.687 1.00 36.31 184 LYS B CA 1
ATOM 1258 C C . LYS B 1 38 ? 20.790 62.778 -18.824 1.00 40.67 184 LYS B C 1
ATOM 1259 O O . LYS B 1 38 ? 20.784 62.386 -19.998 1.00 39.39 184 LYS B O 1
ATOM 1265 N N . GLY B 1 39 ? 20.511 64.020 -18.446 1.00 40.26 185 GLY B N 1
ATOM 1266 C CA . GLY B 1 39 ? 20.266 65.111 -19.380 1.00 41.60 185 GLY B CA 1
ATOM 1267 C C . GLY B 1 39 ? 19.067 64.982 -20.296 1.00 44.90 185 GLY B C 1
ATOM 1268 O O . GLY B 1 39 ? 19.073 65.553 -21.396 1.00 46.65 185 GLY B O 1
ATOM 1269 N N . THR B 1 40 ? 18.034 64.220 -19.877 1.00 36.83 186 THR B N 1
ATOM 1270 C CA . THR B 1 40 ? 16.833 64.118 -20.697 1.00 34.41 186 THR B CA 1
ATOM 1271 C C . THR B 1 40 ? 15.594 64.250 -19.810 1.00 29.90 186 THR B C 1
ATOM 1272 O O . THR B 1 40 ? 15.552 63.780 -18.678 1.00 29.64 186 THR B O 1
ATOM 1276 N N . SER B 1 41 ? 14.610 64.919 -20.369 1.00 24.33 187 SER B N 1
ATOM 1277 C CA A SER B 1 41 ? 13.315 65.174 -19.730 0.60 22.72 187 SER B CA 1
ATOM 1278 C CA B SER B 1 41 ? 13.320 65.184 -19.738 0.40 23.43 187 SER B CA 1
ATOM 1279 C C . SER B 1 41 ? 12.376 63.997 -19.959 1.00 22.19 187 SER B C 1
ATOM 1280 O O . SER B 1 41 ? 11.605 63.638 -19.070 1.00 20.86 187 SER B O 1
ATOM 1285 N N . TYR B 1 42 ? 12.458 63.352 -21.135 1.00 18.72 188 TYR B N 1
ATOM 1286 C CA . TYR B 1 42 ? 11.602 62.209 -21.415 1.00 17.21 188 TYR B CA 1
ATOM 1287 C C . TYR B 1 42 ? 12.286 61.302 -22.413 1.00 19.65 188 TYR B C 1
ATOM 1288 O O . TYR B 1 42 ? 13.056 61.771 -23.270 1.00 22.09 188 TYR B O 1
ATOM 1297 N N . CYS B 1 43 ? 11.973 59.999 -22.307 1.00 15.78 189 CYS B N 1
ATOM 1298 C CA . CYS B 1 43 ? 12.533 58.948 -23.134 1.00 16.03 189 CYS B CA 1
ATOM 1299 C C . CYS B 1 43 ? 11.406 58.370 -23.960 1.00 15.90 189 CYS B C 1
ATOM 1300 O O . CYS B 1 43 ? 10.422 57.912 -23.402 1.00 15.63 189 CYS B O 1
ATOM 1303 N N . LEU B 1 44 ? 11.541 58.453 -25.288 1.00 15.09 190 LEU B N 1
ATOM 1304 C CA . LEU B 1 44 ? 10.527 57.960 -26.219 1.00 14.72 190 LEU B CA 1
ATOM 1305 C C . LEU B 1 44 ? 10.879 56.543 -26.692 1.00 15.44 190 LEU B C 1
ATOM 1306 O O . LEU B 1 44 ? 11.999 56.289 -27.167 1.00 15.48 190 LEU B O 1
ATOM 1311 N N . PHE B 1 45 ? 9.924 55.626 -26.540 1.00 13.65 191 PHE B N 1
ATOM 1312 C CA . PHE B 1 45 ? 10.021 54.234 -26.960 1.00 13.59 191 PHE B CA 1
ATOM 1313 C C . PHE B 1 45 ? 9.164 53.948 -28.155 1.00 15.96 191 PHE B C 1
ATOM 1314 O O . PHE B 1 45 ? 8.000 54.396 -28.212 1.00 15.35 191 PHE B O 1
ATOM 1322 N N . GLY B 1 46 ? 9.671 53.119 -29.069 1.00 15.01 192 GLY B N 1
ATOM 1323 C CA . GLY B 1 46 ? 8.855 52.766 -30.223 1.00 15.65 192 GLY B CA 1
ATOM 1324 C C . GLY B 1 46 ? 9.677 52.091 -31.286 1.00 18.58 192 GLY B C 1
ATOM 1325 O O . GLY B 1 46 ? 10.862 51.831 -31.075 1.00 17.42 192 GLY B O 1
ATOM 1326 N N . ARG B 1 47 ? 9.044 51.764 -32.395 1.00 16.31 193 ARG B N 1
ATOM 1327 C CA . ARG B 1 47 ? 9.683 51.0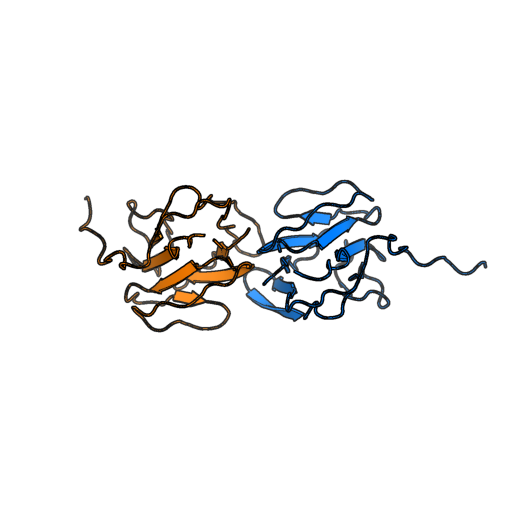47 -33.484 1.00 17.88 193 ARG B CA 1
ATOM 1328 C C . ARG B 1 47 ? 10.378 52.019 -34.470 1.00 21.24 193 ARG B C 1
ATOM 1329 O O . ARG B 1 47 ? 11.323 51.607 -35.175 1.00 22.48 193 ARG B O 1
ATOM 1337 N N . LEU B 1 48 ? 9.901 53.286 -34.563 1.00 17.97 194 LEU B N 1
ATOM 1338 C CA . LEU B 1 48 ? 10.536 54.236 -35.470 1.00 18.30 194 LEU B CA 1
ATOM 1339 C C . LEU B 1 48 ? 11.943 54.620 -34.976 1.00 22.46 194 LEU B C 1
ATOM 1340 O O . LEU B 1 48 ? 12.189 54.734 -33.770 1.00 22.33 194 LEU B O 1
ATOM 1345 N N . SER B 1 49 ? 12.882 54.811 -35.954 1.00 24.62 195 SER B N 1
ATOM 1346 C CA . SER B 1 49 ? 14.295 55.103 -35.691 1.00 25.03 195 SER B CA 1
ATOM 1347 C C . SER B 1 49 ? 14.512 56.373 -34.852 1.00 28.88 195 SER B C 1
ATOM 1348 O O . SER B 1 49 ? 15.523 56.467 -34.167 1.00 29.42 195 SER B O 1
ATOM 1351 N N . GLY B 1 50 ? 13.588 57.326 -34.912 1.00 24.94 196 GLY B N 1
ATOM 1352 C CA . GLY B 1 50 ? 13.655 58.568 -34.142 1.00 23.97 196 GLY B CA 1
ATOM 1353 C C . GLY B 1 50 ? 13.473 58.393 -32.639 1.00 25.67 196 GLY B C 1
ATOM 1354 O O . GLY B 1 50 ? 13.742 59.318 -31.861 1.00 25.82 196 GLY B O 1
ATOM 1355 N N . CYS B 1 51 ? 13.019 57.199 -32.199 1.00 20.54 197 CYS B N 1
ATOM 1356 C CA . CYS B 1 51 ? 12.821 56.972 -30.775 1.00 18.55 197 CYS B CA 1
ATOM 1357 C C . CYS B 1 51 ? 14.161 56.877 -30.048 1.00 20.46 197 CYS B C 1
ATOM 1358 O O . CYS B 1 51 ? 15.171 56.477 -30.629 1.00 20.67 197 CYS B O 1
ATOM 1361 N N . ASP B 1 52 ? 14.161 57.235 -28.764 1.00 17.41 198 ASP B N 1
ATOM 1362 C CA . ASP B 1 52 ? 15.360 57.100 -27.929 1.00 16.61 198 ASP B CA 1
ATOM 1363 C C . ASP B 1 52 ? 15.692 55.619 -27.736 1.00 18.75 198 ASP B C 1
ATOM 1364 O O . ASP B 1 52 ? 16.881 55.236 -27.786 1.00 20.67 198 ASP B O 1
ATOM 1369 N N . VAL B 1 53 ? 14.643 54.803 -27.508 1.00 16.35 199 VAL B N 1
ATOM 1370 C CA . VAL B 1 53 ? 14.765 53.345 -27.400 1.00 15.75 199 VAL B CA 1
ATOM 1371 C C . VAL B 1 53 ? 13.966 52.786 -28.549 1.00 20.11 199 VAL B C 1
ATOM 1372 O O . VAL B 1 53 ? 12.742 52.936 -28.559 1.00 17.72 199 VAL B O 1
ATOM 1376 N N . CYS B 1 54 ? 14.666 52.201 -29.522 1.00 19.14 200 CYS B N 1
ATOM 1377 C CA A CYS B 1 54 ? 14.078 51.680 -30.734 0.60 19.25 200 CYS B CA 1
ATOM 1378 C CA B CYS B 1 54 ? 14.093 51.626 -30.742 0.40 21.64 200 CYS B CA 1
ATOM 1379 C C . CYS B 1 54 ? 13.931 50.154 -30.598 1.00 26.80 200 CYS B C 1
ATOM 1380 O O . CYS B 1 54 ? 14.939 49.438 -30.495 1.00 28.58 200 CYS B O 1
ATOM 1385 N N . LEU B 1 55 ? 12.686 49.688 -30.563 1.00 20.16 201 LEU B N 1
ATOM 1386 C CA . LEU B 1 55 ? 12.410 48.255 -30.453 1.00 19.25 201 LEU B CA 1
ATOM 1387 C C . LEU B 1 55 ? 12.066 47.740 -31.820 1.00 22.49 201 LEU B C 1
ATOM 1388 O O . LEU B 1 55 ? 11.380 48.433 -32.575 1.00 24.62 201 LEU B O 1
ATOM 1393 N N . GLU B 1 56 ? 12.496 46.534 -32.143 1.00 20.45 202 GLU B N 1
ATOM 1394 C CA . GLU B 1 56 ? 12.225 45.986 -33.458 1.00 23.49 202 GLU B CA 1
ATOM 1395 C C . GLU B 1 56 ? 10.979 45.117 -33.537 1.00 26.64 202 GLU B C 1
ATOM 1396 O O . GLU B 1 56 ? 10.486 44.879 -34.668 1.00 26.70 202 GLU B O 1
ATOM 1402 N N . HIS B 1 57 ? 10.477 44.609 -32.378 1.00 20.07 203 HIS B N 1
ATOM 1403 C CA A HIS B 1 57 ? 9.318 43.703 -32.343 0.60 19.73 203 HIS B CA 1
ATOM 1404 C CA B HIS B 1 57 ? 9.332 43.692 -32.406 0.40 20.87 203 HIS B CA 1
ATOM 1405 C C . HIS B 1 57 ? 8.144 44.334 -33.126 1.00 21.82 203 HIS B C 1
ATOM 1406 O O . HIS B 1 57 ? 7.781 45.475 -32.834 1.00 20.25 203 HIS B O 1
ATOM 1419 N N . PRO B 1 58 ? 7.545 43.634 -34.132 1.00 22.90 204 PRO B N 1
ATOM 1420 C CA A PRO B 1 58 ? 6.456 44.238 -34.909 0.60 22.76 204 PRO B CA 1
ATOM 1421 C CA B PRO B 1 58 ? 6.476 44.279 -34.907 0.40 22.48 204 PRO B CA 1
ATOM 1422 C C . PRO B 1 58 ? 5.232 44.652 -34.088 1.00 24.06 204 PRO B C 1
ATOM 1423 O O . PRO B 1 58 ? 4.465 45.506 -34.544 1.00 25.70 204 PRO B O 1
ATOM 1430 N N . SER B 1 59 ? 5.056 44.076 -32.880 1.00 19.76 205 SER B N 1
ATOM 1431 C CA . SER B 1 59 ? 3.911 44.416 -32.018 1.00 18.55 205 SER B CA 1
ATOM 1432 C C . SER B 1 59 ? 4.103 45.754 -31.289 1.00 20.08 205 SER B C 1
ATOM 1433 O O . SER B 1 59 ? 3.176 46.223 -30.603 1.00 18.69 205 SER B O 1
ATOM 1436 N N . VAL B 1 60 ? 5.312 46.322 -31.349 1.00 16.33 206 VAL B N 1
ATOM 1437 C CA . VAL B 1 60 ? 5.600 47.606 -30.720 1.00 14.89 206 VAL B CA 1
ATOM 1438 C C . VAL B 1 60 ? 5.179 48.716 -31.687 1.00 17.28 206 VAL B C 1
ATOM 1439 O O . VAL B 1 60 ? 5.496 48.655 -32.878 1.00 19.07 206 VAL B O 1
ATOM 1443 N N . SER B 1 61 ? 4.402 49.700 -31.201 1.00 14.16 207 SER B N 1
ATOM 1444 C CA . SER B 1 61 ? 3.952 50.757 -32.070 1.00 13.35 207 SER B CA 1
ATOM 1445 C C . SER B 1 61 ? 5.109 51.625 -32.582 1.00 15.01 207 SER B C 1
ATOM 1446 O O . SER B 1 61 ? 6.166 51.747 -31.942 1.00 15.70 207 SER B O 1
ATOM 1449 N N . ARG B 1 62 ? 4.844 52.276 -33.717 1.00 15.64 208 ARG B N 1
ATOM 1450 C CA . ARG B 1 62 ? 5.783 53.212 -34.345 1.00 14.99 208 ARG B CA 1
ATOM 1451 C C . ARG B 1 62 ? 6.293 54.230 -33.302 1.00 16.98 208 ARG B C 1
ATOM 1452 O O . ARG B 1 62 ? 7.496 54.383 -33.124 1.00 17.29 208 ARG B O 1
ATOM 1460 N N . TYR B 1 63 ? 5.359 54.881 -32.573 1.00 15.17 209 TYR B N 1
ATOM 1461 C CA . TYR B 1 63 ? 5.631 55.696 -31.394 1.00 14.00 209 TYR B CA 1
ATOM 1462 C C . TYR B 1 63 ? 4.775 55.040 -30.317 1.00 13.70 209 TYR B C 1
ATOM 1463 O O . TYR B 1 63 ? 3.537 55.078 -30.431 1.00 15.79 209 TYR B O 1
ATOM 1472 N N . HIS B 1 64 ? 5.411 54.433 -29.311 1.00 12.69 210 HIS B N 1
ATOM 1473 C CA . HIS B 1 64 ? 4.657 53.591 -28.403 1.00 12.38 210 HIS B CA 1
ATOM 1474 C C . HIS B 1 64 ? 4.390 54.211 -27.040 1.00 13.69 210 HIS B C 1
ATOM 1475 O O . HIS B 1 64 ? 3.253 54.164 -26.574 1.00 14.35 210 HIS B O 1
ATOM 1482 N N . ALA B 1 65 ? 5.429 54.696 -26.355 1.00 12.58 211 ALA B N 1
ATOM 1483 C CA . ALA B 1 65 ? 5.255 55.239 -25.026 1.00 12.39 211 ALA B CA 1
ATOM 1484 C C . ALA B 1 65 ? 6.368 56.196 -24.704 1.00 14.65 211 ALA B C 1
ATOM 1485 O O . ALA B 1 65 ? 7.424 56.194 -25.372 1.00 15.26 211 ALA B O 1
ATOM 1487 N N . VAL B 1 66 ? 6.169 56.965 -23.630 1.00 13.69 212 VAL B N 1
ATOM 1488 C CA . VAL B 1 66 ? 7.174 57.864 -23.117 1.00 13.99 212 VAL B CA 1
ATOM 1489 C C . VAL B 1 66 ? 7.368 57.616 -21.617 1.00 16.69 212 VAL B C 1
ATOM 1490 O O . VAL B 1 66 ? 6.403 57.380 -20.885 1.00 16.23 212 VAL B O 1
ATOM 1494 N N . LEU B 1 67 ? 8.621 57.717 -21.166 1.00 14.76 213 LEU B N 1
ATOM 1495 C CA . LEU B 1 67 ? 8.949 57.771 -19.736 1.00 13.96 213 LEU B CA 1
ATOM 1496 C C . LEU B 1 67 ? 9.307 59.217 -19.469 1.00 16.96 213 LEU B C 1
ATOM 1497 O O . LEU B 1 67 ? 10.331 59.719 -19.966 1.00 15.96 213 LEU B O 1
ATOM 1502 N N . GLN B 1 68 ? 8.415 59.905 -18.745 1.00 15.84 214 GLN B N 1
ATOM 1503 C CA . GLN B 1 68 ? 8.528 61.331 -18.468 1.00 14.89 214 GLN B CA 1
ATOM 1504 C C . GLN B 1 68 ? 9.036 61.616 -17.061 1.00 16.73 214 GLN B C 1
ATOM 1505 O O . GLN B 1 68 ? 8.490 61.107 -16.076 1.00 17.97 214 GLN B O 1
ATOM 1511 N N . HIS B 1 69 ? 10.077 62.444 -16.982 1.00 15.41 215 HIS B N 1
ATOM 1512 C CA . HIS B 1 69 ? 10.609 62.839 -15.683 1.00 16.53 215 HIS B CA 1
ATOM 1513 C C . HIS B 1 69 ? 9.960 64.117 -15.219 1.00 19.25 215 HIS B C 1
ATOM 1514 O O . HIS B 1 69 ? 9.770 65.047 -16.007 1.00 17.48 215 HIS B O 1
ATOM 1521 N N . ARG B 1 70 ? 9.634 64.176 -13.914 1.00 18.19 216 ARG B N 1
ATOM 1522 C CA . ARG B 1 70 ? 9.079 65.354 -13.279 1.00 19.23 216 ARG B CA 1
ATOM 1523 C C . ARG B 1 70 ? 10.221 66.275 -12.871 1.00 23.48 216 ARG B C 1
ATOM 1524 O O . ARG B 1 70 ? 11.153 65.802 -12.208 1.00 22.11 216 ARG B O 1
ATOM 1532 N N . ALA B 1 71 ? 10.119 67.593 -13.187 1.00 23.26 217 ALA B N 1
ATOM 1533 C CA . ALA B 1 71 ? 11.132 68.588 -12.823 1.00 24.11 217 ALA B CA 1
ATOM 1534 C C . ALA B 1 71 ? 11.458 68.480 -11.354 1.00 27.41 217 ALA B C 1
ATOM 1535 O O . ALA B 1 71 ? 10.563 68.346 -10.487 1.00 24.76 217 ALA B O 1
ATOM 1537 N N . SER B 1 72 ? 12.757 68.555 -11.066 1.00 27.37 218 SER B N 1
ATOM 1538 C CA . SER B 1 72 ? 13.242 68.512 -9.710 1.00 27.96 218 SER B CA 1
ATOM 1539 C C . SER B 1 72 ? 12.848 69.826 -8.981 1.00 32.64 218 SER B C 1
ATOM 1540 O O . SER B 1 72 ? 12.917 70.911 -9.576 1.00 31.67 218 SER B O 1
ATOM 1543 N N . GLY B 1 73 ? 12.400 69.692 -7.740 1.00 28.98 219 GLY B N 1
ATOM 1544 C CA . GLY B 1 73 ? 12.012 70.817 -6.904 1.00 29.50 219 GLY B CA 1
ATOM 1545 C C . GLY B 1 73 ? 13.234 71.546 -6.388 1.00 31.58 219 GLY B C 1
ATOM 1546 O O . GLY B 1 73 ? 14.369 71.231 -6.771 1.00 29.63 219 GLY B O 1
ATOM 1547 N N . PRO B 1 74 ? 13.036 72.511 -5.473 1.00 28.57 220 PRO B N 1
ATOM 1548 C CA . PRO B 1 74 ? 14.175 73.304 -4.987 1.00 30.08 220 PRO B CA 1
ATOM 1549 C C . PRO B 1 74 ? 15.219 72.501 -4.216 1.00 37.46 220 PRO B C 1
ATOM 1550 O O . PRO B 1 74 ? 16.330 72.988 -4.049 1.00 40.29 220 PRO B O 1
ATOM 1554 N N . ASP B 1 75 ? 14.796 71.415 -3.547 1.00 35.82 221 ASP B N 1
ATOM 1555 N N . GLY B 1 82 ? 11.865 60.593 -3.415 1.00 52.85 228 GLY B N 1
ATOM 1556 C CA . GLY B 1 82 ? 11.797 59.684 -4.549 1.00 50.58 228 GLY B CA 1
ATOM 1557 C C . GLY B 1 82 ? 11.765 60.412 -5.881 1.00 50.52 228 GLY B C 1
ATOM 1558 O O . GLY B 1 82 ? 11.106 61.459 -5.993 1.00 50.04 228 GLY B O 1
ATOM 1559 N N . PRO B 1 83 ? 12.484 59.909 -6.920 1.00 43.68 229 PRO B N 1
ATOM 1560 C CA . PRO B 1 83 ? 12.436 60.584 -8.228 1.00 41.09 229 PRO B CA 1
ATOM 1561 C C . PRO B 1 83 ? 11.063 60.437 -8.862 1.00 39.37 229 PRO B C 1
ATOM 1562 O O . PRO B 1 83 ? 10.342 59.461 -8.613 1.00 40.98 229 PRO B O 1
ATOM 1566 N N . GLY B 1 84 ? 10.699 61.413 -9.655 1.00 29.89 230 GLY B N 1
ATOM 1567 C CA . GLY B 1 84 ? 9.413 61.344 -10.306 1.00 28.48 230 GLY B CA 1
ATOM 1568 C C . GLY B 1 84 ? 9.534 60.921 -11.753 1.00 24.32 230 GLY B C 1
ATOM 1569 O O . GLY B 1 84 ? 9.799 61.767 -12.593 1.00 21.51 230 GLY B O 1
ATOM 1570 N N . PHE B 1 85 ? 9.360 59.607 -12.057 1.00 20.65 231 PHE B N 1
ATOM 1571 C CA . PHE B 1 85 ? 9.302 59.110 -13.438 1.00 18.65 231 PHE B CA 1
ATOM 1572 C C . PHE B 1 85 ? 7.941 58.517 -13.682 1.00 20.24 231 PHE B C 1
ATOM 1573 O O . PHE B 1 85 ? 7.423 57.791 -12.830 1.00 21.27 231 PHE B O 1
ATOM 1581 N N . TYR B 1 86 ? 7.326 58.894 -14.806 1.00 15.98 232 TYR B N 1
ATOM 1582 C CA . TYR B 1 86 ? 5.975 58.442 -15.121 1.00 15.21 232 TYR B CA 1
ATOM 1583 C C . TYR B 1 86 ? 5.928 57.895 -16.512 1.00 17.80 232 TYR B C 1
ATOM 1584 O O . TYR B 1 86 ? 6.388 58.578 -17.451 1.00 16.87 232 TYR B O 1
ATOM 1593 N N . LEU B 1 87 ? 5.255 56.736 -16.664 1.00 15.53 233 LEU B N 1
ATOM 1594 C CA . LEU B 1 87 ? 5.079 56.082 -17.947 1.00 14.36 233 LEU B CA 1
ATOM 1595 C C . LEU B 1 87 ? 3.792 56.583 -18.580 1.00 17.65 233 LEU B C 1
ATOM 1596 O O . LEU B 1 87 ? 2.786 56.738 -17.882 1.00 16.39 233 LEU B O 1
ATOM 1601 N N . TYR B 1 88 ? 3.825 56.841 -19.910 1.00 14.38 234 TYR B N 1
ATOM 1602 C CA . TYR B 1 88 ? 2.658 57.369 -20.608 1.00 14.01 234 TYR B CA 1
ATOM 1603 C C . TYR B 1 88 ? 2.577 56.650 -21.935 1.00 14.95 234 TYR B C 1
ATOM 1604 O O . TYR B 1 88 ? 3.448 56.853 -22.811 1.00 15.48 234 TYR B O 1
ATOM 1613 N N . ASP B 1 89 ? 1.558 55.810 -22.089 1.00 13.61 235 ASP B N 1
ATOM 1614 C CA . ASP B 1 89 ? 1.330 55.064 -23.324 1.00 13.85 235 ASP B CA 1
ATOM 1615 C C . ASP B 1 89 ? 0.706 56.001 -24.370 1.00 16.21 235 ASP B C 1
ATOM 1616 O O . ASP B 1 89 ? -0.257 56.708 -24.070 1.00 16.13 235 ASP B O 1
ATOM 1621 N N A LEU B 1 90 ? 1.262 56.031 -25.579 0.60 14.18 236 LEU B N 1
ATOM 1622 N N B LEU B 1 90 ? 1.213 55.974 -25.611 0.40 14.09 236 LEU B N 1
ATOM 1623 C CA . LEU B 1 90 ? 0.756 56.928 -26.637 1.00 15.31 236 LEU B CA 1
ATOM 1624 C C A LEU B 1 90 ? -0.397 56.240 -27.441 0.60 18.54 236 LEU B C 1
ATOM 1625 C C B LEU B 1 90 ? -0.520 56.551 -27.376 0.40 18.74 236 LEU B C 1
ATOM 1626 O O A LEU B 1 90 ? -0.387 56.226 -28.695 0.60 20.51 236 LEU B O 1
ATOM 1627 O O B LEU B 1 90 ? -0.909 57.290 -28.293 0.40 20.18 236 LEU B O 1
ATOM 1632 N N A GLY B 1 91 ? -1.332 55.615 -26.749 0.60 15.77 237 GLY B N 1
ATOM 1633 N N B GLY B 1 91 ? -1.211 55.527 -26.874 0.40 15.59 237 GLY B N 1
ATOM 1634 C CA . GLY B 1 91 ? -2.423 54.936 -27.439 1.00 15.99 237 GLY B CA 1
ATOM 1635 C C . GLY B 1 91 ? -1.968 53.752 -28.257 1.00 20.31 237 GLY B C 1
ATOM 1636 O O . GLY B 1 91 ? -2.439 53.561 -29.383 1.00 21.92 237 GLY B O 1
ATOM 1637 N N . SER B 1 92 ? -0.996 52.964 -27.716 1.00 15.75 238 SER B N 1
ATOM 1638 C CA . SER B 1 92 ? -0.425 51.849 -28.478 1.00 14.95 238 SER B CA 1
ATOM 1639 C C . SER B 1 92 ? -1.466 50.817 -28.787 1.00 18.89 238 SER B C 1
ATOM 1640 O O . SER B 1 92 ? -2.372 50.548 -27.980 1.00 18.74 238 SER B O 1
ATOM 1643 N N . THR B 1 93 ? -1.321 50.188 -29.944 1.00 14.98 239 THR B N 1
ATOM 1644 C CA . THR B 1 93 ? -2.313 49.180 -30.285 1.00 15.14 239 THR B CA 1
ATOM 1645 C C . THR B 1 93 ? -2.218 47.954 -29.338 1.00 17.10 239 THR B C 1
ATOM 1646 O O . THR B 1 93 ? -3.249 47.403 -28.922 1.00 18.63 239 THR B O 1
ATOM 1650 N N . HIS B 1 94 ? -0.975 47.530 -28.996 1.00 14.75 240 HIS B N 1
ATOM 1651 C CA . HIS B 1 94 ? -0.785 46.270 -28.278 1.00 14.73 240 HIS B CA 1
ATOM 1652 C C . HIS B 1 94 ? -0.350 46.392 -26.804 1.00 16.67 240 HIS B C 1
ATOM 1653 O O . HIS B 1 94 ? -0.088 45.352 -26.159 1.00 15.75 240 HIS B O 1
ATOM 1660 N N . GLY B 1 95 ? -0.394 47.620 -26.278 1.00 16.26 241 GLY B N 1
ATOM 1661 C CA . GLY B 1 95 ? -0.260 47.918 -24.861 1.00 16.47 241 GLY B CA 1
ATOM 1662 C C . GLY B 1 95 ? 1.113 48.165 -24.293 1.00 16.42 241 GLY B C 1
ATOM 1663 O O . GLY B 1 95 ? 2.140 47.789 -24.862 1.00 14.90 241 GLY B O 1
ATOM 1664 N N . THR B 1 96 ? 1.088 48.841 -23.144 1.00 14.30 242 THR B N 1
ATOM 1665 C CA . THR B 1 96 ? 2.275 49.091 -22.344 1.00 13.39 242 THR B CA 1
ATOM 1666 C C . THR B 1 96 ? 2.006 48.463 -20.978 1.00 16.09 242 THR B C 1
ATOM 1667 O O . THR B 1 96 ? 0.907 48.660 -20.440 1.00 16.52 242 THR B O 1
ATOM 1671 N N . PHE B 1 97 ? 3.001 47.741 -20.433 1.00 15.21 243 PHE B N 1
ATOM 1672 C CA . PHE B 1 97 ? 2.843 46.962 -19.213 1.00 15.42 243 PHE B CA 1
ATOM 1673 C C . PHE B 1 97 ? 3.778 47.479 -18.145 1.00 18.26 243 PHE B C 1
ATOM 1674 O O . PHE B 1 97 ? 4.950 47.721 -18.430 1.00 19.01 243 PHE B O 1
ATOM 1682 N N . LEU B 1 98 ? 3.233 47.735 -16.961 1.00 16.80 244 LEU B N 1
ATOM 1683 C CA . LEU B 1 98 ? 3.990 48.184 -15.814 1.00 17.16 244 LEU B CA 1
ATOM 1684 C C . LEU B 1 98 ? 3.672 47.198 -14.727 1.00 20.42 244 LEU B C 1
ATOM 1685 O O . LEU B 1 98 ? 2.491 46.983 -14.449 1.00 18.58 244 LEU B O 1
ATOM 1690 N N . ASN B 1 99 ? 4.690 46.571 -14.128 1.00 18.57 245 ASN B N 1
ATOM 1691 C CA . ASN B 1 99 ? 4.411 45.551 -13.087 1.00 20.59 245 ASN B CA 1
ATOM 1692 C C . ASN B 1 99 ? 3.604 44.444 -13.791 1.00 27.23 245 ASN B C 1
ATOM 1693 O O . ASN B 1 99 ? 3.956 44.107 -14.921 1.00 27.71 245 ASN B O 1
ATOM 1698 N N . LYS B 1 100 ? 2.498 43.969 -13.239 1.00 27.41 246 LYS B N 1
ATOM 1699 C CA . LYS B 1 100 ? 1.755 42.951 -14.014 1.00 28.41 246 LYS B CA 1
ATOM 1700 C C . LYS B 1 100 ? 0.451 43.529 -14.562 1.00 34.01 246 LYS B C 1
ATOM 1701 O O . LYS B 1 100 ? -0.583 42.856 -14.553 1.00 36.93 246 LYS B O 1
ATOM 1707 N N . THR B 1 101 ? 0.499 44.766 -15.086 1.00 25.15 247 THR B N 1
ATOM 1708 C CA . THR B 1 101 ? -0.721 45.408 -15.527 1.00 23.92 247 THR B CA 1
ATOM 1709 C C . THR B 1 101 ? -0.533 46.153 -16.839 1.00 22.98 247 THR B C 1
ATOM 1710 O O . THR B 1 101 ? 0.430 46.893 -16.989 1.00 18.92 247 THR B O 1
ATOM 1714 N N . ARG B 1 102 ? -1.507 46.013 -17.754 1.00 20.98 248 ARG B N 1
ATOM 1715 C CA . ARG B 1 102 ? -1.535 46.812 -18.979 1.00 18.70 248 ARG B CA 1
ATOM 1716 C C . ARG B 1 102 ? -2.085 48.185 -18.561 1.00 22.79 248 ARG B C 1
ATOM 1717 O O . ARG B 1 102 ? -3.235 48.280 -18.105 1.00 23.69 248 ARG B O 1
ATOM 1725 N N . ILE B 1 103 ? -1.303 49.250 -18.747 1.00 17.86 249 ILE B N 1
ATOM 1726 C CA . ILE B 1 103 ? -1.751 50.560 -18.272 1.00 16.12 249 ILE B CA 1
ATOM 1727 C C . ILE B 1 103 ? -2.775 51.208 -19.225 1.00 20.27 249 ILE B C 1
ATOM 1728 O O . ILE B 1 103 ? -2.840 50.881 -20.425 1.00 18.99 249 ILE B O 1
ATOM 1733 N N . PRO B 1 104 ? -3.625 52.102 -18.688 1.00 18.60 250 PRO B N 1
ATOM 1734 C CA . PRO B 1 104 ? -4.573 52.786 -19.572 1.00 18.70 250 PRO B CA 1
ATOM 1735 C C . PRO B 1 104 ? -3.816 53.690 -20.542 1.00 21.16 250 PRO B C 1
ATOM 1736 O O . PRO B 1 104 ? -2.746 54.199 -20.174 1.00 20.28 250 PRO B O 1
ATOM 1740 N N . PRO B 1 105 ? -4.333 53.910 -21.761 1.00 19.28 251 PRO B N 1
ATOM 1741 C CA . PRO B 1 105 ? -3.634 54.806 -22.698 1.00 18.17 251 PRO B CA 1
ATOM 1742 C C . PRO B 1 105 ? -3.629 56.261 -22.222 1.00 19.72 251 PRO B C 1
ATOM 1743 O O . PRO B 1 105 ? -4.589 56.700 -21.552 1.00 20.29 251 PRO B O 1
ATOM 1747 N N . ARG B 1 106 ? -2.571 57.016 -22.601 1.00 17.78 252 ARG B N 1
ATOM 1748 C CA . ARG B 1 106 ? -2.502 58.470 -22.389 1.00 17.85 252 ARG B CA 1
ATOM 1749 C C . ARG B 1 106 ? -2.841 58.865 -20.943 1.00 20.40 252 ARG B C 1
ATOM 1750 O O . ARG B 1 106 ? -3.554 59.861 -20.682 1.00 21.68 252 ARG B O 1
ATOM 1758 N N . THR B 1 107 ? -2.278 58.085 -19.989 1.00 19.22 253 THR B N 1
ATOM 1759 C CA . THR B 1 107 ? -2.437 58.289 -18.554 1.00 19.26 253 THR B CA 1
ATOM 1760 C C . THR B 1 107 ? -1.076 58.143 -17.886 1.00 17.94 253 THR B C 1
ATOM 1761 O O . THR B 1 107 ? -0.448 57.100 -18.020 1.00 18.64 253 THR B O 1
ATOM 1765 N N . TYR B 1 108 ? -0.616 59.159 -17.155 1.00 17.34 254 TYR B N 1
ATOM 1766 C CA . TYR B 1 108 ? 0.686 59.047 -16.480 1.00 17.17 254 TYR B CA 1
ATOM 1767 C C . TYR B 1 108 ? 0.616 58.065 -15.303 1.00 21.70 254 TYR B C 1
ATOM 1768 O O . TYR B 1 108 ? -0.243 58.201 -14.422 1.00 24.33 254 TYR B O 1
ATOM 1777 N N . CYS B 1 109 ? 1.519 57.085 -15.312 1.00 17.76 255 CYS B N 1
ATOM 1778 C CA . CYS B 1 109 ? 1.598 56.035 -14.308 1.00 17.54 255 CYS B CA 1
ATOM 1779 C C . CYS B 1 109 ? 2.978 56.057 -13.663 1.00 20.67 255 CYS B C 1
ATOM 1780 O O . CYS B 1 109 ? 3.969 55.871 -14.352 1.00 19.21 255 CYS B O 1
ATOM 1783 N N . ARG B 1 110 ? 3.040 56.279 -12.350 1.00 19.33 256 ARG B N 1
ATOM 1784 C CA . ARG B 1 110 ? 4.335 56.345 -11.668 1.00 18.38 256 ARG B CA 1
ATOM 1785 C C . ARG B 1 110 ? 5.135 55.044 -11.800 1.00 20.76 256 ARG B C 1
ATOM 1786 O O . ARG B 1 110 ? 4.629 53.959 -11.494 1.00 20.49 256 ARG B O 1
ATOM 1794 N N . VAL B 1 111 ? 6.397 55.175 -12.189 1.00 17.48 257 VAL B N 1
ATOM 1795 C CA . VAL B 1 111 ? 7.321 54.058 -12.267 1.00 17.44 257 VAL B CA 1
ATOM 1796 C C . VAL B 1 111 ? 8.282 54.202 -11.108 1.00 20.22 257 VAL B C 1
ATOM 1797 O O . VAL B 1 111 ? 9.167 55.063 -11.163 1.00 20.28 257 VAL B O 1
ATOM 1801 N N . HIS B 1 112 ? 8.095 53.414 -10.047 1.00 17.79 258 HIS B N 1
ATOM 1802 C CA . HIS B 1 112 ? 9.016 53.491 -8.926 1.00 18.69 258 HIS B CA 1
ATOM 1803 C C . HIS B 1 112 ? 10.320 52.828 -9.349 1.00 19.11 258 HIS B C 1
ATOM 1804 O O . HIS B 1 112 ? 10.305 51.950 -10.203 1.00 18.69 258 HIS B O 1
ATOM 1811 N N . VAL B 1 113 ? 11.433 53.257 -8.752 1.00 20.33 259 VAL B N 1
ATOM 1812 C CA . VAL B 1 113 ? 12.751 52.726 -9.089 1.00 19.43 259 VAL B CA 1
ATOM 1813 C C . VAL B 1 113 ? 12.758 51.197 -8.844 1.00 21.97 259 VAL B C 1
ATOM 1814 O O . VAL B 1 113 ? 12.267 50.716 -7.807 1.00 21.20 259 VAL B O 1
ATOM 1818 N N . GLY B 1 114 ? 13.299 50.477 -9.819 1.00 17.81 260 GLY B N 1
ATOM 1819 C CA . GLY B 1 114 ? 13.357 49.023 -9.795 1.00 18.35 260 GLY B CA 1
ATOM 1820 C C . GLY B 1 114 ? 12.143 48.335 -10.358 1.00 21.46 260 GLY B C 1
ATOM 1821 O O . GLY B 1 114 ? 12.107 47.101 -10.401 1.00 21.98 260 GLY B O 1
ATOM 1822 N N . HIS B 1 115 ? 11.117 49.090 -10.781 1.00 16.90 261 HIS B N 1
ATOM 1823 C CA . HIS B 1 115 ? 9.932 48.477 -11.364 1.00 16.79 261 HIS B CA 1
ATOM 1824 C C . HIS B 1 115 ? 10.128 48.254 -12.871 1.00 20.10 261 HIS B C 1
ATOM 1825 O O . HIS B 1 115 ? 11.012 48.876 -13.489 1.00 20.31 261 HIS B O 1
ATOM 1832 N N . VAL B 1 116 ? 9.414 47.241 -13.381 1.00 18.23 262 VAL B N 1
ATOM 1833 C CA . VAL B 1 116 ? 9.606 46.657 -14.712 1.00 18.16 262 VAL B CA 1
ATOM 1834 C C . VAL B 1 116 ? 8.543 47.115 -15.708 1.00 19.32 262 VAL B C 1
ATOM 1835 O O . VAL B 1 116 ? 7.339 47.021 -15.459 1.00 19.02 262 VAL B O 1
ATOM 1839 N N . VAL B 1 117 ? 9.032 47.516 -16.876 1.00 15.72 263 VAL B N 1
ATOM 1840 C CA . VAL B 1 117 ? 8.205 47.974 -17.999 1.00 15.17 263 VAL B CA 1
ATOM 1841 C C . VAL B 1 117 ? 8.423 47.044 -19.199 1.00 15.88 263 VAL B C 1
ATOM 1842 O O . VAL B 1 117 ? 9.538 46.618 -19.472 1.00 15.99 263 VAL B O 1
ATOM 1846 N N . ARG B 1 118 ? 7.331 46.758 -19.926 1.00 15.15 264 ARG B N 1
ATOM 1847 C CA . ARG B 1 118 ? 7.361 45.912 -21.122 1.00 15.43 264 ARG B CA 1
ATOM 1848 C C . ARG B 1 118 ? 6.419 46.514 -22.174 1.00 16.13 264 ARG B C 1
ATOM 1849 O O . ARG B 1 118 ? 5.419 47.103 -21.812 1.00 15.85 264 ARG B O 1
ATOM 1857 N N . PHE B 1 119 ? 6.734 46.332 -23.460 1.00 16.09 265 PHE B N 1
ATOM 1858 C CA . PHE B 1 119 ? 5.903 46.928 -24.513 1.00 14.91 265 PHE B CA 1
ATOM 1859 C C . PHE B 1 119 ? 5.362 45.875 -25.455 1.00 20.82 265 PHE B C 1
ATOM 1860 O O . PHE B 1 119 ? 6.123 45.045 -25.963 1.00 21.08 265 PHE B O 1
ATOM 1868 N N . GLY B 1 120 ? 4.060 45.948 -25.738 1.00 16.94 266 GLY B N 1
ATOM 1869 C CA . GLY B 1 120 ? 3.426 45.043 -26.703 1.00 17.99 266 GLY B CA 1
ATOM 1870 C C . GLY B 1 120 ? 3.689 43.582 -26.412 1.00 24.15 266 GLY B C 1
ATOM 1871 O O . GLY B 1 120 ? 3.559 43.157 -25.278 1.00 23.75 266 GLY B O 1
ATOM 1872 N N . GLY B 1 121 ? 4.080 42.835 -27.445 1.00 23.63 267 GLY B N 1
ATOM 1873 C CA . GLY B 1 121 ? 4.412 41.426 -27.320 1.00 25.60 267 GLY B CA 1
ATOM 1874 C C . GLY B 1 121 ? 5.906 41.178 -27.182 1.00 29.35 267 GLY B C 1
ATOM 1875 O O . GLY B 1 121 ? 6.346 40.021 -27.217 1.00 30.45 267 GLY B O 1
ATOM 1876 N N . SER B 1 122 ? 6.697 42.239 -27.020 1.00 24.89 268 SER B N 1
ATOM 1877 C CA . SER B 1 122 ? 8.157 42.166 -26.866 1.00 23.96 268 SER B CA 1
ATOM 1878 C C . SER B 1 122 ? 8.520 41.437 -25.575 1.00 25.64 268 SER B C 1
ATOM 1879 O O . SER B 1 122 ? 7.761 41.498 -24.598 1.00 25.91 268 SER B O 1
ATOM 1882 N N . THR B 1 123 ? 9.635 40.690 -25.580 1.00 21.50 269 THR B N 1
ATOM 1883 C CA . THR B 1 123 ? 10.055 39.985 -24.364 1.00 22.99 269 THR B CA 1
ATOM 1884 C C . THR B 1 123 ? 11.085 40.833 -23.617 1.00 26.81 269 THR B C 1
ATOM 1885 O O . THR B 1 123 ? 11.542 40.422 -22.535 1.00 27.76 269 THR B O 1
ATOM 1889 N N . ARG B 1 124 ? 11.465 42.008 -24.194 1.00 22.04 270 ARG B N 1
ATOM 1890 C CA A ARG B 1 124 ? 12.441 42.886 -23.556 0.50 21.52 270 ARG B CA 1
ATOM 1891 C CA B ARG B 1 124 ? 12.433 42.911 -23.570 0.50 21.39 270 ARG B CA 1
ATOM 1892 C C . ARG B 1 124 ? 11.833 43.541 -22.344 1.00 22.99 270 ARG B C 1
ATOM 1893 O O . ARG B 1 124 ? 10.686 43.980 -22.399 1.00 22.88 270 ARG B O 1
ATOM 1908 N N . LEU B 1 125 ? 12.596 43.578 -21.246 1.00 19.02 271 LEU B N 1
ATOM 1909 C CA . LEU B 1 125 ? 12.139 44.206 -20.005 1.00 18.62 271 LEU B CA 1
ATOM 1910 C C . LEU B 1 125 ? 13.026 45.391 -19.722 1.00 19.02 271 LEU B C 1
ATOM 1911 O O . LEU B 1 125 ? 14.235 45.307 -19.971 1.00 19.19 271 LEU B O 1
ATOM 1916 N N . PHE B 1 126 ? 12.442 46.483 -19.245 1.00 15.15 272 PHE B N 1
ATOM 1917 C CA . PHE B 1 126 ? 13.205 47.679 -18.889 1.00 15.46 272 PHE B CA 1
ATOM 1918 C C . PHE B 1 126 ? 13.032 47.963 -17.436 1.00 16.69 272 PHE B C 1
ATOM 1919 O O . PHE B 1 126 ? 11.893 48.052 -16.965 1.00 16.42 272 PHE B O 1
ATOM 1927 N N . ILE B 1 127 ? 14.150 48.154 -16.739 1.00 15.55 273 ILE B N 1
ATOM 1928 C CA . ILE B 1 127 ? 14.109 48.420 -15.303 1.00 15.20 273 ILE B CA 1
ATOM 1929 C C . ILE B 1 127 ? 14.668 49.807 -15.047 1.00 18.93 273 ILE B C 1
ATOM 1930 O O . ILE B 1 127 ? 15.808 50.075 -15.427 1.00 18.72 273 ILE B O 1
ATOM 1935 N N . LEU B 1 128 ? 13.906 50.656 -14.382 1.00 16.65 274 LEU B N 1
ATOM 1936 C CA . LEU B 1 128 ? 14.375 51.962 -13.947 1.00 16.45 274 LEU B CA 1
ATOM 1937 C C . LEU B 1 128 ? 15.360 51.757 -12.778 1.00 18.99 274 LEU B C 1
ATOM 1938 O O . LEU B 1 128 ? 15.020 51.109 -11.781 1.00 17.10 274 LEU B O 1
ATOM 1943 N N . GLN B 1 129 ? 16.585 52.292 -12.897 1.00 17.38 275 GLN B N 1
ATOM 1944 C CA . GLN B 1 129 ? 17.584 52.104 -11.848 1.00 17.71 275 GLN B CA 1
ATOM 1945 C C . GLN B 1 129 ? 18.127 53.432 -11.356 1.00 21.37 275 GLN B C 1
ATOM 1946 O O . GLN B 1 129 ? 18.254 54.380 -12.156 1.00 20.76 275 GLN B O 1
ATOM 1952 N N . GLY B 1 130 ? 18.547 53.458 -10.096 1.00 18.91 276 GLY B N 1
ATOM 1953 C CA . GLY B 1 130 ? 19.231 54.596 -9.530 1.00 18.50 276 GLY B CA 1
ATOM 1954 C C . GLY B 1 130 ? 20.730 54.228 -9.408 1.00 25.42 276 GLY B C 1
ATOM 1955 O O . GLY B 1 130 ? 21.257 53.478 -10.285 1.00 30.28 276 GLY B O 1
#

CATH classification: 2.60.200.20

Nearest PDB structures (foldseek):
  4h87-assembly2_A  TM=1.008E+00  e=2.436E-25  Homo sapiens
  4h87-assembly3_B  TM=9.646E-01  e=1.139E-22  Homo sapiens
  2n84-assembly1_A  TM=8.340E-01  e=1.576E-09  Trypanosoma brucei brucei TREU927
  2pie-assembly1_A  TM=7.256E-01  e=1.477E-06  Homo sapiens
  2csw-assembly1_A  TM=6.348E-01  e=6.253E-06  Homo sapiens

Organism: Homo sapiens (NCBI:txid9606)

Sequence (247 aa):
SMARAPPYQEPPWGGPATAPYSSLETLKGGTILGTRSLKGTSSYCCLFGRLSGCDVCCLEHPSVSRYHAVLQHRASGPDGPGFYLYDLGSTHGTFLNKTRRIPPRTYCRVHHVGHVVRFGGSTTRLFILQGSMARAPPYQEPPWGGPATAPYSSLETTLKGGTILGTRSLKGTSSYCLFGRLSGCDVCCLEHHPPSVSRYHAVLQHRASGPGPGFYLYDLGSTHGTFLNKTRIPPRTYCRVHVGHVVRFGGSTRRLFILQG

GO terms:
  GO:0005515 protein binding (F, IPI)
  GO:0005654 nucleoplasm (C, IDA)

B-factor: mean 26.66, std 11.8, range [11.21, 104.2]

Radius of gyration: 19.7 Å; Cα contacts (8 Å, |Δi|>4): 681; chains: 2; bounding box: 39×56×62 Å

Foldseek 3Di:
DDDDDDLDDADPQFDADQDFKWKWKDFPNRTDDIGTRGRPQKFWEFCAPPGNHHAPDPQTHRTFKMFGWGDDDPPVTFTWIATSPRPQAKAWQNDGDDHGDTDGRDAQIWIDGGPGRMIIGIHD/DDDDDAPDDQDPQWDADQDFKWKWKDFPNRTDGIGTSHPHQKFWEFCAPPGNHHDPPPQTHRTFKMFGWGDDDCLTWTWIATQPRPQAKDKAHDGDDHRDTHTHGAQTWIDGGPGRMIIGIHD